Protein AF-A0A7C3H1F5-F1 (afdb_monomer_lite)

Foldseek 3Di:
DEPVVLADFDDKDKDKAAQCQVLLVLLVVLLVVLCVVDPDPQKDWDKDWYFPDDPPTDTAIWIWIAGPQSKIKTWHWHRDPRMTMTMIIIHHHWDFPVVLVVVLLVVLLVVLVVLVVVCVVVVPNNDDDVCCVVVVVVCVVLVVVVVVVVCVVVVVVVVVVVVVVVPDPPPPPPPPCVVVVVVVVVVVVVVVVVVSVVVSSSVVSSVVSSVVSLVVQQVCCCVVPVGSCCSGTPDQDPVSLVVSVVSVVSSLVSSLVSCVSSVHHSVSPDDDPDDCRPPPPPPD

Sequence (284 aa):
MRIDKLGRPYDGWDDTIEGQGNKAEAVRRAFAEEMKRRAPPNLKTYRGTLSTGGVTGKRRPYYLVRNYAGALVAIYLASFGRDLYLAWDLFVRKRVKWRNLGIMFGIAVALSLLTLWASSALGEGPSPFALGELFQESQALCTSACFVIWVIVVGAGALAAGLELHGNRYAFFVEDTGYGYQQILWRNIAIMAGLVLALTILNVYLLAWLLIIVLNALIIGKILRGAARAFFIEVMDHFAVNDTRAMVLTVDKSLRRAVDAAGLDASLLRPREMLQAGQWTRII

Secondary structure (DSSP, 8-state):
-BGGGS-EEEEEEEEEETT-GGGHHHHHHHHHHHHHHH--TTPEEEEEEEE-SSTTPPEEEEEEEE-TTSEEEEEEEEEETTEEEEEEEEEEPPEE-HHHHHHHHHHHHHHHHHHHHHHHHS-S-----TTHHHHHHHHHHHHHHHHHHHHHHHHHHHHHHHHHHHH--------SSHHHHHHHHHHHHHHHHHHHHHHHHHHHHHHHHHHHHHHHHHHHHHHHHS-GGGGTEEPPPHHHHHHHHHHHHHHHHHHHHHHHHTT--GGGSPP-S---TT------

Structure (mmCIF, N/CA/C/O backbone):
data_AF-A0A7C3H1F5-F1
#
_entry.id   AF-A0A7C3H1F5-F1
#
loop_
_atom_site.group_PDB
_atom_site.id
_atom_site.type_symbol
_atom_site.label_atom_id
_atom_site.label_alt_id
_atom_site.label_comp_id
_atom_site.label_asym_id
_atom_site.label_entity_id
_atom_site.label_seq_id
_atom_site.pdbx_PDB_ins_code
_atom_site.Cartn_x
_atom_site.Cartn_y
_atom_site.Cartn_z
_atom_site.occupancy
_atom_site.B_iso_or_equiv
_atom_site.auth_seq_id
_atom_site.auth_comp_id
_atom_site.auth_asym_id
_atom_site.auth_atom_id
_atom_site.pdbx_PDB_model_num
ATOM 1 N N . MET A 1 1 ? 3.150 8.231 12.597 1.00 90.19 1 MET A N 1
ATOM 2 C CA . MET A 1 1 ? 3.027 7.812 11.178 1.00 90.19 1 MET A CA 1
ATOM 3 C C . MET A 1 1 ? 1.905 8.623 10.532 1.00 90.19 1 MET A C 1
ATOM 5 O O . MET A 1 1 ? 0.977 8.981 11.240 1.00 90.19 1 MET A O 1
ATOM 9 N N . ARG A 1 2 ? 1.987 8.992 9.247 1.00 91.38 2 ARG A N 1
ATOM 10 C CA . ARG A 1 2 ? 0.888 9.717 8.577 1.00 91.38 2 ARG A CA 1
ATOM 11 C C . ARG A 1 2 ? -0.141 8.725 8.017 1.00 91.38 2 ARG A C 1
ATOM 13 O O . ARG A 1 2 ? 0.264 7.652 7.564 1.00 91.38 2 ARG A O 1
ATOM 20 N N . ILE A 1 3 ? -1.430 9.067 8.076 1.00 92.44 3 ILE A N 1
ATOM 21 C CA . ILE A 1 3 ? -2.532 8.191 7.635 1.00 92.44 3 ILE A CA 1
ATOM 22 C C . ILE A 1 3 ? -2.486 7.915 6.122 1.00 92.44 3 ILE A C 1
ATOM 24 O O . ILE A 1 3 ? -2.708 6.788 5.693 1.00 92.44 3 ILE A O 1
ATOM 28 N N . ASP A 1 4 ? -2.053 8.892 5.322 1.00 89.88 4 ASP A N 1
ATOM 29 C CA . ASP A 1 4 ? -1.856 8.775 3.867 1.00 89.88 4 ASP A CA 1
ATOM 30 C C . ASP A 1 4 ? -0.804 7.724 3.472 1.00 89.88 4 ASP A C 1
ATOM 32 O O . ASP A 1 4 ? -0.864 7.136 2.393 1.00 89.88 4 ASP A O 1
ATOM 36 N N . LYS A 1 5 ? 0.139 7.416 4.370 1.00 93.31 5 LYS A N 1
ATOM 37 C CA . LYS A 1 5 ? 1.124 6.348 4.167 1.00 93.31 5 LYS A CA 1
ATOM 38 C C . LYS A 1 5 ? 0.559 4.956 4.446 1.00 93.31 5 LYS A C 1
ATOM 40 O O . LYS A 1 5 ? 1.275 3.977 4.225 1.00 93.31 5 LYS A O 1
ATOM 45 N N . LEU A 1 6 ? -0.654 4.806 4.981 1.00 94.06 6 LEU A N 1
ATOM 46 C CA . LEU A 1 6 ? -1.207 3.485 5.300 1.00 94.06 6 LEU A CA 1
ATOM 47 C C . LEU A 1 6 ? -1.678 2.728 4.063 1.00 94.06 6 LEU A C 1
ATOM 49 O O . LEU A 1 6 ? -1.563 1.507 4.050 1.00 94.06 6 LEU A O 1
ATOM 53 N N . GLY A 1 7 ? -2.082 3.428 3.008 1.00 93.94 7 GLY A N 1
ATOM 54 C CA . GLY A 1 7 ? -2.610 2.842 1.781 1.00 93.94 7 GLY A CA 1
ATOM 55 C C . GLY A 1 7 ? -3.887 3.556 1.356 1.00 93.94 7 GLY A C 1
ATOM 56 O O . GLY A 1 7 ? -4.209 4.622 1.873 1.00 93.94 7 GLY A O 1
ATOM 57 N N . ARG A 1 8 ? -4.623 2.965 0.413 1.00 93.00 8 ARG A N 1
ATOM 58 C CA . ARG A 1 8 ? -5.966 3.451 0.078 1.00 93.00 8 ARG A CA 1
ATOM 59 C C . ARG A 1 8 ? -6.956 2.868 1.097 1.00 93.00 8 ARG A C 1
ATOM 61 O O . ARG A 1 8 ? -6.855 1.660 1.338 1.00 93.00 8 ARG A O 1
ATOM 68 N N . PRO A 1 9 ? -7.874 3.667 1.673 1.00 94.00 9 PRO A N 1
ATOM 69 C CA . PRO A 1 9 ? -8.973 3.117 2.457 1.00 94.00 9 PRO A CA 1
ATOM 70 C C . PRO A 1 9 ? -9.797 2.202 1.551 1.00 94.00 9 PRO A C 1
ATOM 72 O O . PRO A 1 9 ? -10.079 2.547 0.399 1.00 94.00 9 PRO A O 1
ATOM 75 N N . TYR A 1 10 ? -10.078 1.005 2.041 1.00 92.44 10 TYR A N 1
ATOM 76 C CA . TYR A 1 10 ? -10.793 -0.030 1.305 1.00 92.44 10 TYR A CA 1
ATOM 77 C C . TYR A 1 10 ? -12.123 -0.361 1.975 1.00 92.44 10 TYR A C 1
ATOM 79 O O . TYR A 1 10 ? -13.114 -0.578 1.290 1.00 92.44 10 TYR A O 1
ATOM 87 N N . ASP A 1 11 ? -12.133 -0.403 3.302 1.00 93.75 11 ASP A N 1
ATOM 88 C CA . ASP A 1 11 ? -13.303 -0.731 4.104 1.00 93.75 11 ASP A CA 1
ATOM 89 C C . ASP A 1 11 ? -13.166 -0.053 5.471 1.00 93.75 11 ASP A C 1
ATOM 91 O O . ASP A 1 11 ? -12.054 0.300 5.861 1.00 93.75 11 ASP A O 1
ATOM 95 N N . GLY A 1 12 ? -14.256 0.113 6.201 1.00 93.12 12 GLY A N 1
ATOM 96 C CA . GLY A 1 12 ? -14.236 0.658 7.546 1.00 93.12 12 GLY A CA 1
ATOM 97 C C . GLY A 1 12 ? -15.603 0.587 8.203 1.00 93.12 12 GLY A C 1
ATOM 98 O O . GLY A 1 12 ? -16.613 0.312 7.553 1.00 93.12 12 GLY A O 1
ATOM 99 N N . TRP A 1 13 ? -15.617 0.786 9.509 1.00 93.44 13 TRP A N 1
ATOM 100 C CA . TRP A 1 13 ? -16.830 0.920 10.300 1.00 93.44 13 TRP A CA 1
ATOM 101 C C . TRP A 1 13 ? -16.534 1.760 11.533 1.00 93.44 13 TRP A C 1
ATOM 103 O O . TRP A 1 13 ? -15.434 1.690 12.088 1.00 93.44 13 TRP A O 1
ATOM 113 N N . ASP A 1 14 ? -17.531 2.515 11.969 1.00 95.62 14 ASP A N 1
ATOM 114 C CA . ASP A 1 14 ? -17.495 3.280 13.197 1.00 95.62 14 ASP A CA 1
ATOM 115 C C . ASP A 1 14 ? -18.818 3.225 13.961 1.00 95.62 14 ASP A C 1
ATOM 117 O O . ASP A 1 14 ? -19.899 3.025 13.399 1.00 95.62 14 ASP A O 1
ATOM 121 N N . ASP A 1 15 ? -18.720 3.377 15.277 1.00 96.94 15 ASP A N 1
ATOM 122 C CA . ASP A 1 15 ? -19.863 3.401 16.174 1.00 96.94 15 ASP A CA 1
ATOM 123 C C . ASP A 1 15 ? -19.556 4.165 17.456 1.00 96.94 15 ASP A C 1
ATOM 125 O O . ASP A 1 15 ? -18.397 4.361 17.844 1.00 96.94 15 ASP A O 1
ATOM 129 N N . THR A 1 16 ? -20.623 4.602 18.114 1.00 97.38 16 THR A N 1
ATOM 130 C CA . THR A 1 16 ? -20.548 5.379 19.349 1.00 97.38 16 THR A CA 1
ATOM 131 C C . THR A 1 16 ? -21.453 4.755 20.397 1.00 97.38 16 THR A C 1
ATOM 133 O O . THR A 1 16 ? -22.648 4.612 20.175 1.00 97.38 16 THR A O 1
ATOM 136 N N . ILE A 1 17 ? -20.888 4.407 21.554 1.00 97.19 17 ILE A N 1
ATOM 137 C CA . ILE A 1 17 ? -21.658 3.945 22.710 1.00 97.19 17 ILE A CA 1
ATOM 138 C C . ILE A 1 17 ? -21.835 5.126 23.666 1.00 97.19 17 ILE A C 1
ATOM 140 O O . ILE A 1 17 ? -20.873 5.586 24.295 1.00 97.19 17 ILE A O 1
ATOM 144 N N . GLU A 1 18 ? -23.067 5.617 23.755 1.00 97.69 18 GLU A N 1
ATOM 145 C CA . GLU A 1 18 ? -23.425 6.800 24.537 1.00 97.69 18 GLU A CA 1
ATOM 146 C C . GLU A 1 18 ? -23.174 6.602 26.039 1.00 97.69 18 GLU A C 1
ATOM 148 O O . GLU A 1 18 ? -23.456 5.549 26.612 1.00 97.69 18 GLU A O 1
ATOM 153 N N . GLY A 1 19 ? -22.610 7.618 26.694 1.00 97.75 19 GLY A N 1
ATOM 154 C CA . GLY A 1 19 ? -22.385 7.630 28.144 1.00 97.75 19 GLY A CA 1
ATOM 155 C C . GLY A 1 19 ? -21.254 6.727 28.662 1.00 97.75 19 GLY A C 1
ATOM 156 O O . GLY A 1 19 ? -21.021 6.692 29.870 1.00 97.75 19 GLY A O 1
ATOM 157 N N . GLN A 1 20 ? -20.528 6.020 27.787 1.00 98.12 20 GLN A N 1
ATOM 158 C CA . GLN A 1 20 ? -19.500 5.036 28.170 1.00 98.12 20 GLN A CA 1
ATOM 159 C C . GLN A 1 20 ? -18.050 5.494 27.940 1.00 98.12 20 GLN A C 1
ATOM 161 O O . GLN A 1 20 ? -17.120 4.684 27.929 1.00 98.12 20 GLN A O 1
ATOM 166 N N . GLY A 1 21 ? -17.804 6.794 27.777 1.00 97.62 21 GLY A N 1
ATOM 167 C CA . GLY A 1 21 ? -16.476 7.347 27.489 1.00 97.62 21 GLY A CA 1
ATOM 168 C C . GLY A 1 21 ? -15.415 6.992 28.541 1.00 97.62 21 GLY A C 1
ATOM 169 O O . GLY A 1 21 ? -14.256 6.747 28.201 1.00 97.62 21 GLY A O 1
ATOM 170 N N . ASN A 1 22 ? -15.804 6.853 29.812 1.00 97.88 22 ASN A N 1
ATOM 171 C CA . ASN A 1 22 ? -14.916 6.424 30.902 1.00 97.88 22 ASN A CA 1
ATOM 172 C C . ASN A 1 22 ? -14.389 4.980 30.742 1.00 97.88 22 ASN A C 1
ATOM 174 O O . ASN A 1 22 ? -13.365 4.631 31.333 1.00 97.88 22 ASN A O 1
ATOM 178 N N . LYS A 1 23 ? -15.029 4.143 29.916 1.00 98.06 23 LYS A N 1
ATOM 179 C CA . LYS A 1 23 ? -14.615 2.758 29.639 1.00 98.06 23 LYS A CA 1
ATOM 180 C C . LYS A 1 23 ? -13.578 2.633 28.521 1.00 98.06 23 LYS A C 1
ATOM 182 O O . LYS A 1 23 ? -13.059 1.538 28.305 1.00 98.06 23 LYS A O 1
ATOM 187 N N . ALA A 1 24 ? -13.196 3.724 27.850 1.00 97.75 24 ALA A N 1
ATOM 188 C CA . ALA A 1 24 ? -12.289 3.679 26.699 1.00 97.75 24 ALA A CA 1
ATOM 189 C C . ALA A 1 24 ? -10.939 2.990 26.982 1.00 97.75 24 ALA A C 1
ATOM 191 O O . ALA A 1 24 ? -10.416 2.275 26.128 1.00 97.75 24 ALA A O 1
ATOM 192 N N . GLU A 1 25 ? -10.347 3.188 28.164 1.00 97.19 25 GLU A N 1
ATOM 193 C CA . GLU A 1 25 ? -9.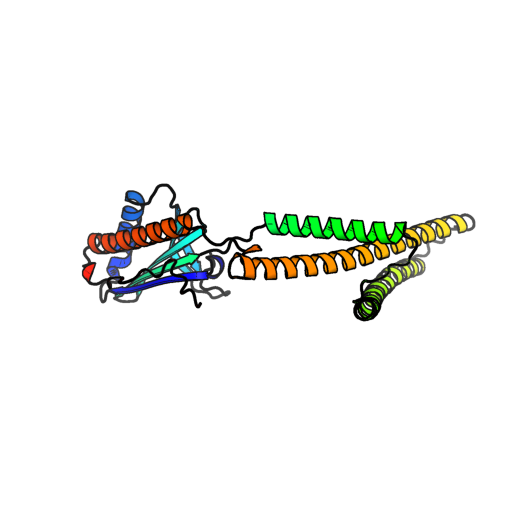093 2.510 28.541 1.00 97.19 25 GLU A CA 1
ATOM 194 C C . GLU A 1 25 ? -9.309 1.021 28.857 1.00 97.19 25 GLU A C 1
ATOM 196 O O . GLU A 1 25 ? -8.458 0.191 28.538 1.00 97.19 25 GLU A O 1
ATOM 201 N N . ALA A 1 26 ? -10.449 0.661 29.453 1.00 97.88 26 ALA A N 1
ATOM 202 C CA . ALA A 1 26 ? -10.795 -0.732 29.724 1.00 97.88 26 ALA A CA 1
ATOM 203 C C . ALA A 1 26 ? -10.961 -1.517 28.414 1.00 97.88 26 ALA A C 1
ATOM 205 O O . ALA A 1 26 ? -10.299 -2.537 28.233 1.00 97.88 26 ALA A O 1
ATOM 206 N N . VAL A 1 27 ? -11.724 -0.974 27.458 1.00 97.94 27 VAL A N 1
ATOM 207 C CA . VAL A 1 27 ? -11.907 -1.574 26.125 1.00 97.94 27 VAL A CA 1
ATOM 208 C C . VAL A 1 27 ? -10.574 -1.685 25.381 1.00 97.94 27 VAL A C 1
ATOM 210 O O . VAL A 1 27 ? -10.281 -2.718 24.785 1.00 97.94 27 VAL A O 1
ATOM 213 N N . ARG A 1 28 ? -9.705 -0.664 25.453 1.00 97.50 28 ARG A N 1
ATOM 214 C CA . ARG A 1 28 ? -8.368 -0.713 24.832 1.00 97.50 28 ARG A CA 1
ATOM 215 C C . ARG A 1 28 ? -7.485 -1.824 25.394 1.00 97.50 28 ARG A C 1
ATOM 217 O O . ARG A 1 28 ? -6.768 -2.461 24.621 1.00 97.50 28 ARG A O 1
ATOM 224 N N . ARG A 1 29 ? -7.494 -2.032 26.712 1.00 97.56 29 ARG A N 1
ATOM 225 C CA . ARG A 1 29 ? -6.727 -3.109 27.356 1.00 97.56 29 ARG A CA 1
ATOM 226 C C . ARG A 1 29 ? -7.292 -4.478 26.990 1.00 97.56 29 ARG A C 1
ATOM 228 O O . ARG A 1 29 ? -6.536 -5.303 26.483 1.00 97.56 29 ARG A O 1
ATOM 235 N N . ALA A 1 30 ? -8.606 -4.656 27.117 1.00 98.00 30 ALA A N 1
ATOM 236 C CA . ALA A 1 30 ? -9.285 -5.897 26.752 1.00 98.00 30 ALA A CA 1
ATOM 237 C C . ALA A 1 30 ? -9.059 -6.260 25.275 1.00 98.00 30 ALA A C 1
ATOM 239 O O . ALA A 1 30 ? -8.750 -7.402 24.951 1.00 98.00 30 ALA A O 1
ATOM 240 N N . PHE A 1 31 ? -9.099 -5.279 24.369 1.00 97.81 31 PHE A N 1
ATOM 241 C CA . PHE A 1 31 ? -8.824 -5.504 22.950 1.00 97.81 31 PHE A CA 1
ATOM 242 C C . PHE A 1 31 ? -7.393 -5.985 22.699 1.00 97.81 31 PHE A C 1
ATOM 244 O O . PHE A 1 31 ? -7.173 -6.904 21.910 1.00 97.81 31 PHE A O 1
ATOM 251 N N . ALA A 1 32 ? -6.408 -5.387 23.374 1.00 97.31 32 ALA A N 1
ATOM 252 C CA . ALA A 1 32 ? -5.016 -5.805 23.247 1.00 97.31 32 ALA A CA 1
ATOM 253 C C . ALA A 1 32 ? -4.807 -7.251 23.733 1.00 97.31 32 ALA A C 1
ATOM 255 O O . ALA A 1 32 ? -4.074 -8.010 23.098 1.00 97.31 32 ALA A O 1
ATOM 256 N N . GLU A 1 33 ? -5.470 -7.638 24.823 1.00 97.75 33 GLU A N 1
ATOM 257 C CA . GLU A 1 33 ? -5.432 -8.998 25.368 1.00 97.75 33 GLU A CA 1
ATOM 258 C C . GLU A 1 33 ? -6.136 -10.007 24.453 1.00 97.75 33 GLU A C 1
ATOM 260 O O . GLU A 1 33 ? -5.568 -11.059 24.151 1.00 97.75 33 GLU A O 1
ATOM 265 N N . GLU A 1 34 ? -7.317 -9.669 23.930 1.00 97.50 34 GLU A N 1
ATOM 266 C CA . GLU A 1 34 ? -8.040 -10.507 22.968 1.00 97.50 34 GLU A CA 1
ATOM 267 C C . GLU A 1 34 ? -7.228 -10.739 21.695 1.00 97.50 34 GLU A C 1
ATOM 269 O O . GLU A 1 34 ? -7.095 -11.878 21.239 1.00 97.50 34 GLU A O 1
ATOM 274 N N . MET A 1 35 ? -6.616 -9.682 21.154 1.00 97.12 35 MET A N 1
ATOM 275 C CA . MET A 1 35 ? -5.741 -9.801 19.993 1.00 97.12 35 MET A CA 1
ATOM 276 C C . MET A 1 35 ? -4.507 -10.647 20.304 1.00 97.12 35 MET A C 1
ATOM 278 O O . MET A 1 35 ? -4.150 -11.493 19.494 1.00 97.12 35 MET A O 1
ATOM 282 N N . LYS A 1 36 ? -3.888 -10.509 21.482 1.00 96.31 36 LYS A N 1
ATOM 283 C CA . LYS A 1 36 ? -2.758 -11.365 21.881 1.00 96.31 36 LYS A CA 1
ATOM 284 C C . LYS A 1 36 ? -3.158 -12.842 21.967 1.00 96.31 36 LYS A C 1
ATOM 286 O O . LYS A 1 36 ? -2.367 -13.708 21.609 1.00 96.31 36 LYS A O 1
ATOM 291 N N . ARG A 1 37 ? -4.375 -13.128 22.434 1.00 96.69 37 ARG A N 1
ATOM 292 C CA . ARG A 1 37 ? -4.889 -14.492 22.613 1.00 96.69 37 ARG A CA 1
ATOM 293 C C . ARG A 1 37 ? -5.306 -15.157 21.300 1.00 96.69 37 ARG A C 1
ATOM 295 O O . ARG A 1 37 ? -5.188 -16.371 21.179 1.00 96.69 37 ARG A O 1
ATOM 302 N N . ARG A 1 38 ? -5.858 -14.390 20.356 1.00 95.81 38 ARG A N 1
ATOM 303 C CA . ARG A 1 38 ? -6.565 -14.926 19.176 1.00 95.81 38 ARG A CA 1
ATOM 304 C C . ARG A 1 38 ? -5.922 -14.594 17.839 1.00 95.81 38 ARG A C 1
ATOM 306 O O . ARG A 1 38 ? -6.338 -15.170 16.837 1.00 95.81 38 ARG A O 1
ATOM 313 N N . ALA A 1 39 ? -4.980 -13.653 17.784 1.00 93.94 39 ALA A N 1
ATOM 314 C CA . ALA A 1 39 ? -4.366 -13.274 16.521 1.00 93.94 39 ALA A CA 1
ATOM 315 C C . ALA A 1 39 ? -3.677 -14.491 15.882 1.00 93.94 39 ALA A C 1
ATOM 317 O O . ALA A 1 39 ? -2.851 -15.135 16.531 1.00 93.94 39 ALA A O 1
ATOM 318 N N . PRO A 1 40 ? -3.969 -14.791 14.603 1.00 93.31 40 PRO A N 1
ATOM 319 C CA . PRO A 1 40 ? -3.176 -15.725 13.825 1.00 93.31 40 PRO A CA 1
ATOM 320 C C . PRO A 1 40 ? -1.684 -15.366 13.884 1.00 93.31 40 PRO A C 1
ATOM 322 O O . PRO A 1 40 ? -1.352 -14.176 13.887 1.00 93.31 40 PRO A O 1
ATOM 325 N N . PRO A 1 41 ? -0.775 -16.356 13.835 1.00 91.88 41 PRO A N 1
ATOM 326 C CA . PRO A 1 41 ? 0.669 -16.130 13.975 1.00 91.88 41 PRO A CA 1
ATOM 327 C C . PRO A 1 41 ? 1.248 -15.175 12.917 1.00 91.88 41 PRO A C 1
ATOM 329 O O . PRO A 1 41 ? 2.276 -14.539 13.137 1.00 91.88 41 PRO A O 1
ATOM 332 N N . ASN A 1 42 ? 0.565 -15.021 11.780 1.00 93.81 42 ASN A N 1
ATOM 333 C CA . ASN A 1 42 ? 0.985 -14.159 10.675 1.00 93.81 42 ASN A CA 1
ATOM 334 C C . ASN A 1 42 ? 0.507 -12.699 10.802 1.00 93.81 42 ASN A C 1
ATOM 336 O O . ASN A 1 42 ? 0.816 -11.880 9.929 1.00 93.81 42 ASN A O 1
ATOM 340 N N . LEU A 1 43 ? -0.253 -12.353 11.849 1.00 95.75 43 LEU A N 1
ATOM 341 C CA . LEU A 1 43 ? -0.676 -10.978 12.107 1.00 95.75 43 LEU A CA 1
ATOM 342 C C . LEU A 1 43 ? 0.314 -10.265 13.020 1.00 95.75 43 LEU A C 1
ATOM 344 O O . LEU A 1 43 ? 0.631 -10.715 14.117 1.00 95.75 43 LEU A O 1
ATOM 348 N N . LYS A 1 44 ? 0.756 -9.084 12.590 1.00 96.56 44 LYS A N 1
ATOM 349 C CA . LYS A 1 44 ? 1.575 -8.193 13.412 1.00 96.56 44 LYS A CA 1
ATOM 350 C C . LYS A 1 44 ? 0.688 -7.122 14.021 1.00 96.56 44 LYS A C 1
ATOM 352 O O . LYS A 1 44 ? 0.119 -6.307 13.294 1.00 96.56 44 LYS A O 1
ATOM 357 N N . THR A 1 45 ? 0.603 -7.111 15.345 1.00 96.69 45 THR A N 1
ATOM 358 C CA . THR A 1 45 ? -0.124 -6.099 16.117 1.00 96.69 45 THR A CA 1
ATOM 359 C C . THR A 1 45 ? 0.854 -5.107 16.727 1.00 96.69 45 THR A C 1
ATOM 361 O O . THR A 1 45 ? 1.828 -5.512 17.359 1.00 96.69 45 THR A O 1
ATOM 364 N N . TYR A 1 46 ? 0.605 -3.813 16.573 1.00 96.56 46 TYR A N 1
ATOM 365 C CA . TYR A 1 46 ? 1.426 -2.776 17.193 1.00 96.56 46 TYR A CA 1
ATOM 366 C C . TYR A 1 46 ? 0.602 -1.523 17.488 1.00 96.56 46 TYR A C 1
ATOM 368 O O . TYR A 1 46 ? -0.374 -1.222 16.804 1.00 96.56 46 TYR A O 1
ATOM 376 N N . ARG A 1 47 ? 0.993 -0.774 18.521 1.00 96.75 47 ARG A N 1
ATOM 377 C CA . ARG A 1 47 ? 0.416 0.544 18.810 1.00 96.75 47 ARG A CA 1
ATOM 378 C C . ARG A 1 47 ? 1.163 1.598 18.003 1.00 96.75 47 ARG A C 1
ATOM 380 O O . ARG A 1 47 ? 2.385 1.544 17.883 1.00 96.75 47 ARG A O 1
ATOM 387 N N . GLY A 1 48 ? 0.440 2.561 17.448 1.00 95.88 48 GLY A N 1
ATOM 388 C CA . GLY A 1 48 ? 1.048 3.642 16.687 1.00 95.88 48 GLY A CA 1
ATOM 389 C C . GLY A 1 48 ? 0.209 4.903 16.717 1.00 95.88 48 GLY A C 1
ATOM 390 O O . GLY A 1 48 ? -1.015 4.856 16.680 1.00 95.88 48 GLY A O 1
ATOM 391 N N . THR A 1 49 ? 0.873 6.051 16.750 1.00 96.50 49 THR A N 1
ATOM 392 C CA . THR A 1 49 ? 0.194 7.342 16.647 1.00 96.50 49 THR A CA 1
ATOM 393 C C . THR A 1 49 ? 0.069 7.729 15.178 1.00 96.50 49 THR A C 1
ATOM 395 O O . THR A 1 49 ? 1.083 7.868 14.474 1.00 96.50 49 THR A O 1
ATOM 398 N N . LEU A 1 50 ? -1.165 7.898 14.709 1.00 95.75 50 LEU A N 1
ATOM 399 C CA . LEU A 1 50 ? -1.463 8.391 13.369 1.00 95.75 50 LEU A CA 1
ATOM 400 C C . LEU A 1 50 ? -1.734 9.896 13.400 1.00 95.75 50 LEU A C 1
ATOM 402 O O . LEU A 1 50 ? -2.245 10.430 14.382 1.00 95.75 50 LEU A O 1
ATOM 406 N N . SER A 1 51 ? -1.369 10.579 12.320 1.00 95.19 51 SER A N 1
ATOM 407 C CA . SER A 1 51 ? -1.714 11.979 12.067 1.00 95.19 51 SER A CA 1
ATOM 408 C C . SER A 1 51 ? -2.456 12.071 10.738 1.00 95.19 51 SER A C 1
ATOM 410 O O . SER A 1 51 ? -2.096 11.369 9.786 1.00 95.19 51 SER A O 1
ATOM 412 N N . THR A 1 52 ? -3.457 12.949 10.676 1.00 87.88 52 THR A N 1
ATOM 413 C CA . THR A 1 52 ? -4.270 13.238 9.481 1.00 87.88 52 THR A CA 1
ATOM 414 C C . THR A 1 52 ? -3.476 13.885 8.339 1.00 87.88 52 THR A C 1
ATOM 416 O O . THR A 1 52 ? -4.008 14.060 7.251 1.00 87.88 52 THR A O 1
ATOM 419 N N . GLY A 1 53 ? -2.195 14.202 8.554 1.00 88.19 53 GLY A N 1
ATOM 420 C CA . GLY A 1 53 ? -1.370 14.955 7.613 1.00 88.19 53 GLY A CA 1
ATOM 421 C C . GLY A 1 53 ? -1.353 16.448 7.945 1.00 88.19 53 GLY A C 1
ATOM 422 O O . GLY A 1 53 ? -2.104 16.914 8.800 1.00 88.19 53 GLY A O 1
ATOM 423 N N . GLY A 1 54 ? -0.452 17.185 7.295 1.00 86.31 54 GLY A N 1
ATOM 424 C CA . GLY A 1 54 ? -0.191 18.598 7.594 1.00 86.31 54 GLY A CA 1
ATOM 425 C C . GLY A 1 54 ? 0.686 18.820 8.835 1.00 86.31 54 GLY A C 1
ATOM 426 O O . GLY A 1 54 ? 0.887 17.918 9.649 1.00 86.31 54 GLY A O 1
ATOM 427 N N . VAL A 1 55 ? 1.230 20.035 8.967 1.00 84.75 55 VAL A N 1
ATOM 428 C CA . VAL A 1 55 ? 2.088 20.442 10.101 1.00 84.75 55 VAL A CA 1
ATOM 429 C C . VAL A 1 55 ? 1.292 20.479 11.413 1.00 84.75 55 VAL A C 1
ATOM 431 O O . VAL A 1 55 ? 1.810 20.125 12.467 1.00 84.75 55 VAL A O 1
ATOM 434 N N . THR A 1 56 ? 0.003 20.815 11.336 1.00 89.12 56 THR A N 1
ATOM 435 C CA . THR A 1 56 ? -0.926 20.941 12.473 1.00 89.12 56 THR A CA 1
ATOM 436 C C . THR A 1 56 ? -1.804 19.703 12.692 1.00 89.12 56 THR A C 1
ATOM 438 O O . THR A 1 56 ? -2.718 19.720 13.518 1.00 89.12 56 THR A O 1
ATOM 441 N N . GLY A 1 57 ? -1.557 18.609 11.962 1.00 88.88 57 GLY A N 1
ATOM 442 C CA . GLY A 1 57 ? -2.415 17.426 11.989 1.00 88.88 57 GLY A CA 1
ATOM 443 C C . GLY A 1 57 ? -2.477 16.777 13.371 1.00 88.88 57 GLY A C 1
ATOM 444 O O . GLY A 1 57 ? -1.470 16.241 13.851 1.00 88.88 57 GLY A O 1
ATOM 445 N N . LYS A 1 58 ? -3.671 16.760 13.984 1.00 93.56 58 LYS A N 1
ATOM 446 C CA . LYS A 1 58 ? -3.916 16.135 15.294 1.00 93.56 58 LYS A CA 1
ATOM 447 C C . LYS A 1 58 ? -3.406 14.692 15.297 1.00 93.56 58 LYS A C 1
ATOM 449 O O . LYS A 1 58 ? -3.691 13.903 14.395 1.00 93.56 58 LYS A O 1
ATOM 454 N N . ARG A 1 59 ? -2.637 14.357 16.331 1.00 95.50 59 ARG A N 1
ATOM 455 C CA . ARG A 1 59 ? -2.064 13.028 16.548 1.00 95.50 59 ARG A CA 1
ATOM 456 C C . ARG A 1 59 ? -3.004 12.211 17.425 1.00 95.50 59 ARG A C 1
ATOM 458 O O . ARG A 1 59 ? -3.379 12.665 18.499 1.00 95.50 59 ARG A O 1
ATOM 465 N N . ARG A 1 60 ? -3.378 11.017 16.973 1.00 96.00 60 ARG A N 1
ATOM 466 C CA . ARG A 1 60 ? -4.298 10.122 17.687 1.00 96.00 60 ARG A CA 1
ATOM 467 C C . ARG A 1 60 ? -3.673 8.729 17.828 1.00 96.00 60 ARG A C 1
ATOM 469 O O . ARG A 1 60 ? -3.017 8.280 16.884 1.00 96.00 60 ARG A O 1
ATOM 476 N N . PRO A 1 61 ? -3.809 8.061 18.985 1.00 96.62 61 PRO A N 1
ATOM 477 C CA . PRO A 1 61 ? -3.315 6.702 19.166 1.00 96.62 61 PRO A CA 1
ATOM 478 C C . PRO A 1 61 ? -4.237 5.700 18.460 1.00 96.62 61 PRO A C 1
ATOM 480 O O . PRO A 1 61 ? -5.453 5.757 18.618 1.00 96.62 61 PRO A O 1
ATOM 483 N N . TYR A 1 62 ? -3.650 4.775 17.706 1.00 97.50 62 TYR A N 1
ATOM 484 C CA . TYR A 1 62 ? -4.338 3.670 17.040 1.00 97.50 62 TYR A CA 1
ATOM 485 C C . TYR A 1 62 ? -3.690 2.336 17.410 1.00 97.50 62 TYR A C 1
ATOM 487 O O . TYR A 1 62 ? -2.480 2.249 17.658 1.00 97.50 62 TYR A O 1
ATOM 495 N N . TYR A 1 63 ? -4.495 1.281 17.370 1.00 97.50 63 TYR A N 1
ATOM 496 C CA . TYR A 1 63 ? -4.010 -0.088 17.270 1.00 97.50 63 TYR A CA 1
ATOM 497 C C . TYR A 1 63 ? -3.935 -0.468 15.801 1.00 97.50 63 TYR A C 1
ATOM 499 O O . TYR A 1 63 ? -4.894 -0.299 15.057 1.00 97.50 63 TYR A O 1
ATOM 507 N N . LEU A 1 64 ? -2.782 -0.955 15.369 1.00 97.62 64 LEU A N 1
ATOM 508 C CA . LEU A 1 64 ? -2.522 -1.295 13.981 1.00 97.62 64 LEU A CA 1
ATOM 509 C C . LEU A 1 64 ? -2.319 -2.804 13.893 1.00 97.62 64 LEU A C 1
ATOM 511 O O . LEU A 1 64 ? -1.473 -3.368 14.589 1.00 97.62 64 LEU A O 1
ATOM 515 N N . VAL A 1 65 ? -3.101 -3.448 13.034 1.00 97.50 65 VAL A N 1
ATOM 516 C CA . VAL A 1 65 ? -3.022 -4.884 12.760 1.00 97.50 65 VAL A CA 1
ATOM 517 C C . VAL A 1 65 ? -2.674 -5.050 11.293 1.00 97.50 65 VAL A C 1
ATOM 519 O O . VAL A 1 65 ? -3.378 -4.537 10.430 1.00 97.50 65 VAL A O 1
ATOM 522 N N . ARG A 1 66 ? -1.563 -5.719 10.991 1.00 97.25 66 ARG A N 1
ATOM 523 C CA . ARG A 1 66 ? -1.072 -5.894 9.620 1.00 97.25 66 ARG A CA 1
ATOM 524 C C . ARG A 1 66 ? -0.927 -7.372 9.282 1.00 97.25 66 ARG A C 1
ATOM 526 O O . ARG A 1 66 ? -0.345 -8.115 10.070 1.00 97.25 66 ARG A O 1
ATOM 533 N N . ASN A 1 67 ? -1.359 -7.760 8.082 1.00 95.56 67 ASN A N 1
ATOM 534 C CA . ASN A 1 67 ? -1.080 -9.081 7.513 1.00 95.56 67 ASN A CA 1
ATOM 535 C C . ASN A 1 67 ? 0.134 -9.063 6.560 1.00 95.56 67 ASN A C 1
ATOM 537 O O . ASN A 1 67 ? 0.658 -8.008 6.183 1.00 95.56 67 ASN A O 1
ATOM 541 N N . TYR A 1 68 ? 0.583 -10.246 6.137 1.00 92.19 68 TYR A N 1
ATOM 542 C CA . TYR A 1 68 ? 1.717 -10.393 5.217 1.00 92.19 68 TYR A CA 1
ATOM 543 C C . TYR A 1 68 ? 1.429 -9.849 3.806 1.00 92.19 68 TYR A C 1
ATOM 545 O O . TYR A 1 68 ? 2.352 -9.380 3.134 1.00 92.19 68 TYR A O 1
ATOM 553 N N . ALA A 1 69 ? 0.160 -9.835 3.378 1.00 91.56 69 ALA A N 1
ATOM 554 C CA . ALA A 1 69 ? -0.273 -9.290 2.090 1.00 91.56 69 ALA A CA 1
ATOM 555 C C . ALA A 1 69 ? -0.139 -7.756 2.011 1.00 91.56 69 ALA A C 1
ATOM 557 O O . ALA A 1 69 ? -0.144 -7.168 0.933 1.00 91.56 69 ALA A O 1
ATOM 558 N N . GLY A 1 70 ? 0.092 -7.080 3.142 1.00 92.62 70 GLY A N 1
ATOM 559 C CA . GLY A 1 70 ? 0.224 -5.624 3.199 1.00 92.62 70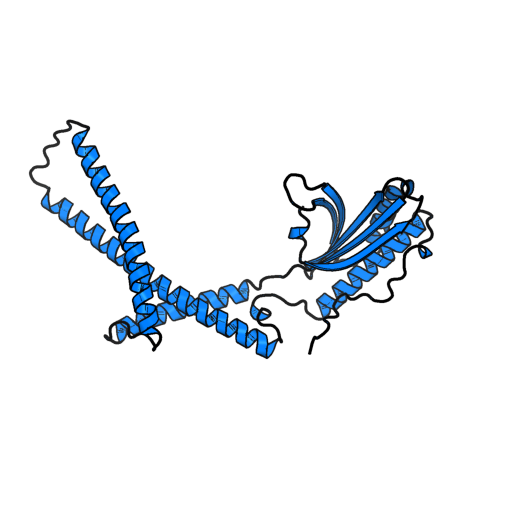 GLY A CA 1
ATOM 560 C C . GLY A 1 70 ? -1.104 -4.889 3.363 1.00 92.62 70 GLY A C 1
ATOM 561 O O . GLY A 1 70 ? -1.137 -3.671 3.169 1.00 92.62 70 GLY A O 1
ATOM 562 N N . ALA A 1 71 ? -2.161 -5.605 3.744 1.00 96.12 71 ALA A N 1
ATOM 563 C CA . ALA A 1 71 ? -3.357 -5.012 4.309 1.00 96.12 71 ALA A CA 1
ATOM 564 C C . ALA A 1 71 ? -3.104 -4.639 5.777 1.00 96.12 71 ALA A C 1
ATOM 566 O O . ALA A 1 71 ? -2.363 -5.314 6.503 1.00 96.12 71 ALA A O 1
ATOM 567 N N . LEU A 1 72 ? -3.695 -3.531 6.201 1.00 97.38 72 LEU A N 1
ATOM 568 C CA . LEU A 1 72 ? -3.538 -2.971 7.532 1.00 97.38 72 LEU A CA 1
ATOM 569 C C . LEU A 1 72 ? -4.894 -2.490 8.031 1.00 97.38 72 LEU A C 1
ATOM 571 O O . LEU A 1 72 ? -5.523 -1.675 7.373 1.00 97.38 72 LEU A O 1
ATOM 575 N N . VAL A 1 73 ? -5.315 -2.959 9.199 1.00 97.56 73 VAL A N 1
ATOM 576 C CA . VAL A 1 73 ? -6.491 -2.451 9.906 1.00 97.56 73 VAL A CA 1
ATOM 577 C C . VAL A 1 73 ? -6.017 -1.486 10.983 1.00 97.56 73 VAL A C 1
ATOM 579 O O . VAL A 1 73 ? -5.186 -1.847 11.821 1.00 97.56 73 VAL A O 1
ATOM 582 N N . ALA A 1 74 ? -6.508 -0.253 10.940 1.00 97.94 74 ALA A N 1
ATOM 583 C CA . ALA A 1 74 ? -6.274 0.749 11.963 1.00 97.94 74 ALA A CA 1
ATOM 584 C C . ALA A 1 74 ? -7.513 0.853 12.848 1.00 97.94 74 ALA A C 1
ATOM 586 O O . ALA A 1 74 ? -8.542 1.327 12.390 1.00 97.94 74 ALA A O 1
ATOM 587 N N . ILE A 1 75 ? -7.408 0.417 14.101 1.00 97.88 75 ILE A N 1
ATOM 588 C CA . ILE A 1 75 ? -8.475 0.504 15.096 1.00 97.88 75 ILE A CA 1
ATOM 589 C C . ILE A 1 75 ? -8.260 1.747 15.959 1.00 97.88 75 ILE A C 1
ATOM 591 O O . ILE A 1 75 ? -7.182 1.951 16.534 1.00 97.88 75 ILE A O 1
ATOM 595 N N . TYR A 1 76 ? -9.299 2.560 16.068 1.00 97.69 76 TYR A N 1
ATOM 596 C CA . TYR A 1 76 ? -9.382 3.735 16.911 1.00 97.69 76 TYR A CA 1
ATOM 597 C C . TYR A 1 76 ? -10.374 3.498 18.046 1.00 97.69 76 TYR A C 1
ATOM 599 O O . TYR A 1 76 ? -11.516 3.119 17.817 1.00 97.69 76 TYR A O 1
ATOM 607 N N . LEU A 1 77 ? -9.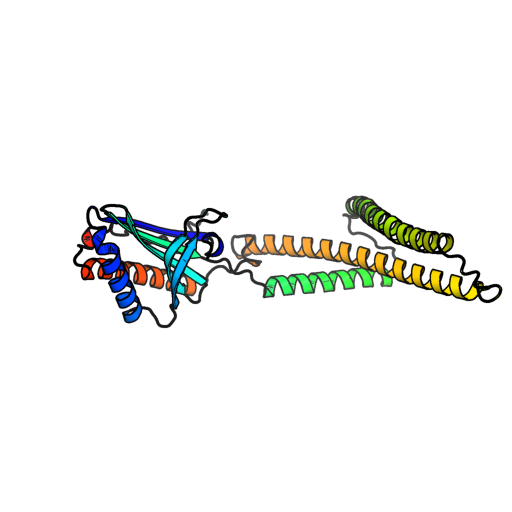915 3.715 19.275 1.00 97.81 77 LEU A N 1
ATOM 608 C CA . LEU A 1 77 ? -10.695 3.527 20.496 1.00 97.81 77 LEU A CA 1
ATOM 609 C C . LEU A 1 77 ? -10.444 4.739 21.381 1.00 97.81 77 LEU A C 1
ATOM 611 O O . LEU A 1 77 ? -9.334 4.902 21.899 1.00 97.81 77 LEU A O 1
ATOM 615 N N . ALA A 1 78 ? -11.435 5.611 21.521 1.00 97.75 78 ALA A N 1
ATOM 616 C CA . ALA A 1 78 ? -11.273 6.856 22.257 1.00 97.75 78 ALA A CA 1
ATOM 617 C C . ALA A 1 78 ? -12.568 7.298 22.933 1.00 97.75 78 ALA A C 1
ATOM 619 O O . ALA A 1 78 ? -13.664 7.010 22.470 1.00 97.75 78 ALA A O 1
ATOM 620 N N . SER A 1 79 ? -12.423 8.047 24.020 1.00 97.69 79 SER A N 1
ATOM 621 C CA . SER A 1 79 ? -13.525 8.781 24.630 1.00 97.69 79 SER A CA 1
ATOM 622 C C . SER A 1 79 ? -13.766 10.084 23.865 1.00 97.69 79 SER A C 1
ATOM 624 O O . SER A 1 79 ? -12.832 10.873 23.689 1.00 97.69 79 SER A O 1
ATOM 626 N N . PHE A 1 80 ? -15.006 10.335 23.462 1.00 96.38 80 PHE A N 1
ATOM 627 C CA . PHE A 1 80 ? -15.471 11.613 22.931 1.00 96.38 80 PHE A CA 1
ATOM 628 C C . PHE A 1 80 ? -16.443 12.236 23.933 1.00 96.38 80 PHE A C 1
ATOM 630 O O . PHE A 1 80 ? -17.641 11.984 23.917 1.00 96.38 80 PHE A O 1
ATOM 637 N N . GLY A 1 81 ? -15.905 13.026 24.865 1.00 96.88 81 GLY A N 1
ATOM 638 C CA . GLY A 1 81 ? -16.698 13.564 25.969 1.00 96.88 81 GLY A CA 1
ATOM 639 C C . GLY A 1 81 ? -17.219 12.442 26.867 1.00 96.88 81 GLY A C 1
ATOM 640 O O . GLY A 1 81 ? -16.427 11.758 27.517 1.00 96.88 81 GLY A O 1
ATOM 641 N N . ARG A 1 82 ? -18.543 12.267 26.903 1.00 97.69 82 ARG A N 1
ATOM 642 C CA . ARG A 1 82 ? -19.200 11.205 27.677 1.00 97.69 82 ARG A CA 1
ATOM 643 C C . ARG A 1 82 ? -19.314 9.894 26.916 1.00 97.69 82 ARG A C 1
ATOM 645 O O . ARG A 1 82 ? -19.602 8.890 27.551 1.00 97.69 82 ARG A O 1
ATOM 652 N N . ASP A 1 83 ? -19.029 9.880 25.622 1.00 98.31 83 ASP A N 1
ATOM 653 C CA . ASP A 1 83 ? -19.315 8.735 24.767 1.00 98.31 83 ASP A CA 1
ATOM 654 C C . ASP A 1 83 ? -18.042 7.967 24.419 1.00 98.31 83 ASP A C 1
ATOM 656 O O . ASP A 1 83 ? -16.929 8.510 24.412 1.00 98.31 83 ASP A O 1
ATOM 660 N N . LEU A 1 84 ? -18.191 6.674 24.149 1.00 97.88 84 LEU A N 1
ATOM 661 C CA . LEU A 1 84 ? -17.112 5.819 23.679 1.00 97.88 84 LEU A CA 1
ATOM 662 C C . LEU A 1 84 ? -17.200 5.692 22.162 1.00 97.88 84 LEU A C 1
ATOM 664 O O . LEU A 1 84 ? -18.123 5.069 21.650 1.00 97.88 84 LEU A O 1
ATOM 668 N N . TYR A 1 85 ? -16.212 6.230 21.456 1.00 97.75 85 TYR A N 1
ATOM 669 C CA . TYR A 1 85 ? -16.094 6.095 20.010 1.00 97.75 85 TYR A CA 1
ATOM 670 C C . TYR A 1 85 ? -15.176 4.924 19.658 1.00 97.75 85 TYR A C 1
ATOM 672 O O . TYR A 1 85 ? -14.023 4.859 20.114 1.00 97.75 85 TYR A O 1
ATOM 680 N N . LEU A 1 86 ? -15.679 4.017 18.825 1.00 97.25 86 LEU A N 1
ATOM 681 C CA . LEU A 1 86 ? -14.932 2.892 18.284 1.00 97.25 86 LEU A CA 1
ATOM 682 C C . LEU A 1 86 ? -14.996 2.963 16.767 1.00 97.25 86 LEU A C 1
ATOM 684 O O . LEU A 1 86 ? -16.069 3.067 16.190 1.00 97.25 86 LEU A O 1
ATOM 688 N N . ALA A 1 87 ? -13.850 2.877 16.114 1.00 96.56 87 ALA A N 1
ATOM 689 C CA . ALA A 1 87 ? -13.797 2.789 14.667 1.00 96.56 87 ALA A CA 1
ATOM 690 C C . ALA A 1 87 ? -12.670 1.866 14.243 1.00 96.56 87 ALA A C 1
ATOM 692 O O . ALA A 1 87 ? -11.665 1.720 14.945 1.00 96.56 87 ALA A O 1
ATOM 693 N N . TRP A 1 88 ? -12.800 1.263 13.074 1.00 96.94 88 TRP A N 1
ATOM 694 C CA . TRP A 1 88 ? -11.675 0.642 12.408 1.00 96.94 88 TRP A CA 1
ATOM 695 C C . TRP A 1 88 ? -11.736 0.879 10.908 1.00 96.94 88 TRP A C 1
ATOM 697 O O . TRP A 1 88 ? -12.800 0.834 10.304 1.00 96.94 88 TRP A O 1
ATOM 707 N N . ASP A 1 89 ? -10.565 1.074 10.311 1.00 96.56 89 ASP A N 1
ATOM 708 C CA . ASP A 1 89 ? -10.405 1.301 8.878 1.00 96.56 89 ASP A CA 1
ATOM 709 C C . ASP A 1 89 ? -9.407 0.296 8.300 1.00 96.56 89 ASP A C 1
ATOM 711 O O . ASP A 1 89 ? -8.281 0.151 8.788 1.00 96.56 89 ASP A O 1
ATOM 715 N N . LEU A 1 90 ? -9.801 -0.397 7.237 1.00 96.69 90 LEU A N 1
ATOM 716 C CA . LEU A 1 90 ? -8.944 -1.253 6.431 1.00 96.69 90 LEU A CA 1
ATOM 717 C C . LEU A 1 90 ? -8.265 -0.429 5.336 1.00 96.69 90 LEU A C 1
ATOM 719 O O . LEU A 1 90 ? -8.899 0.095 4.421 1.00 96.69 90 LEU A O 1
ATOM 723 N N . PHE A 1 91 ? -6.940 -0.421 5.369 1.00 96.50 91 PHE A N 1
ATOM 724 C CA . PHE A 1 91 ? -6.082 0.142 4.342 1.00 96.50 91 PHE A CA 1
ATOM 725 C C . PHE A 1 91 ? -5.373 -0.967 3.576 1.00 96.50 91 PHE A C 1
ATOM 727 O O . PHE A 1 91 ? -4.790 -1.882 4.161 1.00 96.50 91 PHE A O 1
ATOM 734 N N . VAL A 1 92 ? -5.347 -0.845 2.250 1.00 95.06 92 VAL A N 1
ATOM 735 C CA . VAL A 1 92 ? -4.577 -1.745 1.385 1.00 95.06 92 VAL A CA 1
ATOM 736 C C . VAL A 1 92 ? -3.493 -0.949 0.671 1.00 95.06 92 VAL A C 1
ATOM 738 O O . VAL A 1 92 ? -3.759 0.049 -0.013 1.00 95.06 92 VAL A O 1
ATOM 741 N N . ARG A 1 93 ? -2.238 -1.384 0.825 1.00 93.50 93 ARG A N 1
ATOM 742 C CA . ARG A 1 93 ? -1.108 -0.802 0.095 1.00 93.50 93 ARG A CA 1
ATOM 743 C C . ARG A 1 93 ? -0.982 -1.437 -1.278 1.00 93.50 93 ARG A C 1
ATOM 745 O O . ARG A 1 93 ? -0.836 -2.647 -1.405 1.00 93.50 93 ARG A O 1
ATOM 752 N N . LYS A 1 94 ? -0.940 -0.592 -2.305 1.00 91.81 94 LYS A N 1
ATOM 753 C CA . LYS A 1 94 ? -0.546 -1.006 -3.652 1.00 91.81 94 LYS A CA 1
ATOM 754 C C . LYS A 1 94 ? 0.950 -1.304 -3.645 1.00 91.81 94 LYS A C 1
ATOM 756 O O . LYS A 1 94 ? 1.747 -0.404 -3.379 1.00 91.81 94 LYS A O 1
ATOM 761 N N . ARG A 1 95 ? 1.331 -2.550 -3.922 1.00 91.44 95 ARG A N 1
ATOM 762 C CA . ARG A 1 95 ? 2.736 -2.915 -4.123 1.00 91.44 95 ARG A CA 1
ATOM 763 C C . ARG A 1 95 ? 3.083 -2.723 -5.591 1.00 91.44 95 ARG A C 1
ATOM 765 O O . ARG A 1 95 ? 2.420 -3.264 -6.474 1.00 91.44 95 ARG A O 1
ATOM 772 N N . VAL A 1 96 ? 4.091 -1.900 -5.844 1.00 93.44 96 VAL A N 1
ATOM 773 C CA . VAL A 1 96 ? 4.649 -1.733 -7.185 1.00 93.44 96 VAL A CA 1
ATOM 774 C C . VAL A 1 96 ? 5.516 -2.951 -7.481 1.00 93.44 96 VAL A C 1
ATOM 776 O O . VAL A 1 96 ? 6.364 -3.324 -6.667 1.00 93.44 96 VAL A O 1
ATOM 779 N N . LYS A 1 97 ? 5.314 -3.577 -8.642 1.00 92.56 97 LYS A N 1
ATOM 780 C CA . LYS A 1 97 ? 6.128 -4.711 -9.092 1.00 92.56 97 LYS A CA 1
ATOM 781 C C . LYS A 1 97 ? 7.468 -4.210 -9.620 1.00 92.56 97 LYS A C 1
ATOM 783 O O . LYS A 1 97 ? 7.678 -4.145 -10.829 1.00 92.56 97 LYS A O 1
ATOM 788 N N . TRP A 1 98 ? 8.382 -3.877 -8.713 1.00 93.44 98 TRP A N 1
ATOM 789 C CA . TRP A 1 98 ? 9.719 -3.375 -9.055 1.00 93.44 98 TRP A CA 1
ATOM 790 C C . TRP A 1 98 ? 10.471 -4.287 -10.025 1.00 93.44 98 TRP A C 1
ATOM 792 O O . TRP A 1 98 ? 11.122 -3.791 -10.936 1.00 93.44 98 TRP A O 1
ATOM 802 N N . ARG A 1 99 ? 10.300 -5.610 -9.907 1.00 94.06 99 ARG A N 1
ATOM 803 C CA . ARG A 1 99 ? 10.858 -6.575 -10.865 1.00 94.06 99 ARG A CA 1
ATOM 804 C C . ARG A 1 99 ? 10.362 -6.334 -12.295 1.00 94.06 99 ARG A C 1
ATOM 806 O O . ARG A 1 99 ? 11.166 -6.331 -13.216 1.00 94.06 99 ARG A O 1
ATOM 813 N N . ASN A 1 100 ? 9.062 -6.102 -12.484 1.00 90.56 100 ASN A N 1
ATOM 814 C CA . ASN A 1 100 ? 8.495 -5.848 -13.812 1.00 90.56 100 ASN A CA 1
ATOM 815 C C . ASN A 1 100 ? 8.998 -4.518 -14.384 1.00 90.56 100 ASN A C 1
ATOM 817 O O . ASN A 1 100 ? 9.341 -4.460 -15.559 1.00 90.56 100 ASN A O 1
ATOM 821 N N . LEU A 1 101 ? 9.086 -3.475 -13.549 1.00 92.00 101 LEU A N 1
ATOM 822 C CA . LEU A 1 101 ? 9.663 -2.188 -13.952 1.00 92.00 101 LEU A CA 1
ATOM 823 C C . LEU A 1 101 ? 11.136 -2.325 -14.357 1.00 92.00 101 LEU A C 1
ATOM 825 O O . LEU A 1 101 ? 11.531 -1.782 -15.381 1.00 92.00 101 LEU A O 1
ATOM 829 N N . GLY A 1 102 ? 11.925 -3.088 -13.596 1.00 93.75 102 GLY A N 1
ATOM 830 C CA . GLY A 1 102 ? 13.325 -3.361 -13.916 1.00 93.75 102 GLY A CA 1
ATOM 831 C C . GLY A 1 102 ? 13.493 -4.103 -15.243 1.00 93.75 102 GLY A C 1
ATOM 832 O O . GLY A 1 102 ? 14.333 -3.717 -16.047 1.00 93.75 102 GLY A O 1
ATOM 833 N N . ILE A 1 103 ? 12.651 -5.108 -15.515 1.00 93.31 103 ILE A N 1
ATOM 834 C CA . ILE A 1 103 ? 12.657 -5.831 -16.799 1.00 93.31 103 ILE A CA 1
ATOM 835 C C . ILE A 1 103 ? 12.308 -4.888 -17.956 1.00 93.31 103 ILE A C 1
ATOM 837 O O . ILE A 1 103 ? 13.014 -4.873 -18.958 1.00 93.31 103 ILE A O 1
ATOM 841 N N . MET A 1 104 ? 11.259 -4.070 -17.819 1.00 91.38 104 MET A N 1
ATOM 842 C CA . MET A 1 104 ? 10.882 -3.096 -18.852 1.00 91.38 104 MET A CA 1
ATOM 843 C C . MET A 1 104 ? 12.003 -2.092 -19.129 1.00 91.38 104 MET A C 1
ATOM 845 O O . MET A 1 104 ? 12.286 -1.800 -20.286 1.00 91.38 104 MET A O 1
ATOM 849 N N . PHE A 1 105 ? 12.657 -1.597 -18.076 1.00 92.50 105 PHE A N 1
ATOM 850 C CA . PHE A 1 105 ? 13.797 -0.696 -18.208 1.00 92.50 105 PHE A CA 1
ATOM 851 C C . PHE A 1 105 ? 14.980 -1.377 -18.907 1.00 92.50 105 PHE A C 1
ATOM 853 O O . PHE A 1 105 ? 15.550 -0.806 -19.830 1.00 92.50 105 PHE A O 1
ATOM 860 N N . GLY A 1 106 ? 15.303 -2.619 -18.534 1.00 93.00 106 GLY A N 1
ATOM 861 C CA . GLY A 1 106 ? 16.357 -3.398 -19.186 1.00 93.00 106 GLY A CA 1
ATOM 862 C C . GLY A 1 106 ? 16.089 -3.637 -20.674 1.00 93.00 106 GLY A C 1
ATOM 863 O O . GLY A 1 106 ? 16.985 -3.445 -21.491 1.00 93.00 106 GLY A O 1
ATOM 864 N N . ILE A 1 107 ? 14.847 -3.979 -21.040 1.00 92.75 107 ILE A N 1
ATOM 865 C CA . ILE A 1 107 ? 14.433 -4.126 -22.446 1.00 92.75 107 ILE A CA 1
ATOM 866 C C . ILE A 1 107 ? 14.568 -2.793 -23.187 1.00 92.75 107 ILE A C 1
ATOM 868 O O . ILE A 1 107 ? 15.098 -2.774 -24.293 1.00 92.75 107 ILE A O 1
ATOM 872 N N . ALA A 1 108 ? 14.140 -1.681 -22.582 1.00 87.81 108 ALA A N 1
ATOM 873 C CA . ALA A 1 108 ? 14.261 -0.364 -23.200 1.00 87.81 108 ALA A CA 1
ATOM 874 C C . ALA A 1 108 ? 15.724 -0.011 -23.497 1.00 87.81 108 ALA A C 1
ATOM 876 O O . ALA A 1 108 ? 16.037 0.351 -24.624 1.00 87.81 108 ALA A O 1
ATOM 877 N N . VAL A 1 109 ? 16.627 -0.201 -22.527 1.00 88.50 109 VAL A N 1
ATOM 878 C CA . VAL A 1 109 ? 18.071 0.026 -22.709 1.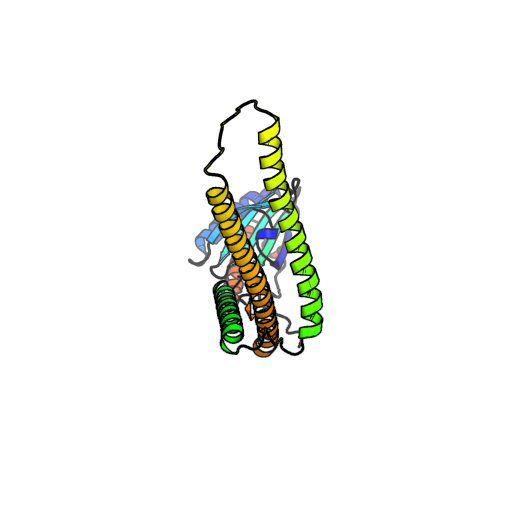00 88.50 109 VAL A CA 1
ATOM 879 C C . VAL A 1 109 ? 18.638 -0.859 -23.820 1.00 88.50 109 VAL A C 1
ATOM 881 O O . VAL A 1 109 ? 19.361 -0.363 -24.682 1.00 88.50 109 VAL A O 1
ATOM 884 N N . ALA A 1 110 ? 18.293 -2.150 -23.837 1.00 90.44 110 ALA A N 1
ATOM 885 C CA . ALA A 1 110 ? 18.759 -3.074 -24.867 1.00 90.44 110 ALA A CA 1
ATOM 886 C C . ALA A 1 110 ? 18.293 -2.653 -26.271 1.00 90.44 110 ALA A C 1
ATOM 888 O O . ALA A 1 110 ? 19.096 -2.639 -27.201 1.00 90.44 110 ALA A O 1
ATOM 889 N N . LEU A 1 111 ? 17.027 -2.251 -26.420 1.00 87.38 111 LEU A N 1
ATOM 890 C CA . LEU A 1 111 ? 16.486 -1.769 -27.693 1.00 87.38 111 LEU A CA 1
ATOM 891 C C . LEU A 1 111 ? 17.110 -0.438 -28.122 1.00 87.38 111 LEU A C 1
ATOM 893 O O . LEU A 1 111 ? 17.404 -0.266 -29.303 1.00 87.38 111 LEU A O 1
ATOM 897 N N . SER A 1 112 ? 17.376 0.482 -27.193 1.00 82.94 112 SER A N 1
ATOM 898 C CA . SER A 1 112 ? 18.081 1.734 -27.492 1.00 82.94 112 SER A CA 1
ATOM 899 C C . SER A 1 112 ? 19.494 1.488 -28.006 1.00 82.94 112 SER A C 1
ATOM 901 O O . SER A 1 112 ? 19.879 2.066 -29.019 1.00 82.94 112 SER A O 1
ATOM 903 N N . LEU A 1 113 ? 20.250 0.604 -27.348 1.00 83.75 113 LEU A N 1
ATOM 904 C CA . LEU A 1 113 ? 21.597 0.232 -27.783 1.00 83.75 113 LEU A CA 1
ATOM 905 C C . LEU A 1 113 ? 21.573 -0.480 -29.137 1.00 83.75 113 LEU A C 1
ATOM 907 O O . LEU A 1 113 ? 22.399 -0.179 -29.994 1.00 83.75 113 LEU A O 1
ATOM 911 N N . LEU A 1 114 ? 20.602 -1.372 -29.355 1.00 86.25 114 LEU A N 1
ATOM 912 C CA . LEU A 1 114 ? 20.418 -2.053 -30.635 1.00 86.25 114 LEU A CA 1
ATOM 913 C C . LEU A 1 114 ? 20.072 -1.067 -31.757 1.00 86.25 114 LEU A C 1
ATOM 915 O O . LEU A 1 114 ? 20.606 -1.189 -32.852 1.00 86.25 114 LEU A O 1
ATOM 919 N N . THR A 1 115 ? 19.221 -0.075 -31.482 1.00 83.38 115 THR A N 1
ATOM 920 C CA . THR A 1 115 ? 18.848 0.970 -32.452 1.00 83.38 115 THR A CA 1
ATOM 921 C C . THR A 1 115 ? 20.060 1.825 -32.812 1.00 83.38 115 THR A C 1
ATOM 923 O O . THR A 1 115 ? 20.315 2.078 -33.986 1.00 83.38 115 THR A O 1
ATOM 926 N N . LEU A 1 116 ? 20.846 2.218 -31.804 1.00 81.62 116 LEU A N 1
ATOM 927 C CA . LEU A 1 116 ? 22.077 2.977 -32.002 1.00 81.62 116 LEU A CA 1
ATOM 928 C C . LEU A 1 116 ? 23.092 2.180 -32.837 1.00 81.62 116 LEU A C 1
ATOM 930 O O . LEU A 1 116 ? 23.655 2.712 -33.789 1.00 81.62 116 LEU A O 1
ATOM 934 N N . TRP A 1 117 ? 23.279 0.896 -32.530 1.00 85.25 117 TRP A N 1
ATOM 935 C CA . TRP A 1 117 ? 24.161 0.010 -33.290 1.00 85.25 117 TRP A CA 1
ATOM 936 C C . TRP A 1 117 ? 23.674 -0.227 -34.727 1.00 85.25 117 TRP A C 1
ATOM 938 O O . TRP A 1 117 ? 24.463 -0.164 -35.664 1.00 85.25 117 TRP A O 1
ATOM 948 N N . ALA A 1 118 ? 22.374 -0.448 -34.933 1.00 81.81 118 ALA A N 1
ATOM 949 C CA . ALA A 1 118 ? 21.812 -0.634 -36.268 1.00 81.81 118 ALA A CA 1
ATOM 950 C C . ALA A 1 118 ? 21.997 0.620 -37.138 1.00 81.81 118 ALA A C 1
ATOM 952 O O . ALA A 1 118 ? 22.352 0.504 -38.310 1.00 81.81 118 ALA A O 1
ATOM 953 N N . SER A 1 119 ? 21.834 1.812 -36.548 1.00 78.94 119 SER A N 1
ATOM 954 C CA . SER A 1 119 ? 22.047 3.082 -37.252 1.00 78.94 119 SER A CA 1
ATOM 955 C C . SER A 1 119 ? 23.500 3.301 -37.679 1.00 78.94 119 SER A C 1
ATOM 957 O O . SER A 1 119 ? 23.742 3.897 -38.721 1.00 78.94 119 SER A O 1
ATOM 959 N N . SER A 1 120 ? 24.479 2.789 -36.924 1.00 80.62 120 SER A N 1
ATOM 960 C CA . SER A 1 120 ? 25.883 2.878 -37.334 1.00 80.62 120 SER A CA 1
ATOM 961 C C . SER A 1 120 ? 26.270 1.808 -38.355 1.00 80.62 120 SER A C 1
ATOM 963 O O . SER A 1 120 ? 27.097 2.074 -39.223 1.00 80.62 120 SER A O 1
ATOM 965 N N . ALA A 1 121 ? 25.675 0.613 -38.281 1.00 84.00 121 ALA A N 1
ATOM 966 C CA . ALA A 1 121 ? 26.001 -0.504 -39.165 1.00 84.00 121 ALA A CA 1
ATOM 967 C C . ALA A 1 121 ? 25.465 -0.331 -40.595 1.00 84.00 121 ALA A C 1
ATOM 969 O O . ALA A 1 121 ? 26.115 -0.763 -41.544 1.00 84.00 121 ALA A O 1
ATOM 970 N N . LEU A 1 122 ? 24.288 0.280 -40.759 1.00 81.38 122 LEU A N 1
ATOM 971 C CA . LEU A 1 122 ? 23.618 0.368 -42.059 1.00 81.38 122 LEU A CA 1
ATOM 972 C C . LEU A 1 122 ? 24.117 1.520 -42.940 1.00 81.38 122 LEU A C 1
ATOM 974 O O . LEU A 1 122 ? 23.738 1.584 -44.104 1.00 81.38 122 LEU A O 1
ATOM 978 N N . GLY A 1 123 ? 24.949 2.432 -42.425 1.00 75.50 123 GLY A N 1
ATOM 979 C CA . GLY A 1 123 ? 25.453 3.591 -43.180 1.00 75.50 123 GLY A CA 1
ATOM 980 C C . GLY A 1 123 ? 24.375 4.606 -43.590 1.00 75.50 123 GLY A C 1
ATOM 981 O O . GLY A 1 123 ? 24.699 5.709 -44.026 1.00 75.50 123 GLY A O 1
ATOM 982 N N . GLU A 1 124 ? 23.100 4.266 -43.414 1.00 62.78 124 GLU A N 1
ATOM 983 C CA . GLU A 1 124 ? 21.982 5.184 -43.492 1.00 62.78 124 GLU A CA 1
ATOM 984 C C . GLU A 1 124 ? 21.990 6.040 -42.224 1.00 62.78 124 GLU A C 1
ATOM 986 O O . GLU A 1 124 ? 21.879 5.534 -41.104 1.00 62.78 124 GLU A O 1
ATOM 991 N N . GLY A 1 125 ? 22.156 7.358 -42.397 1.00 57.88 125 GLY A N 1
ATOM 992 C CA . GLY A 1 125 ? 21.923 8.314 -41.316 1.00 57.88 125 GLY A CA 1
ATOM 993 C C . GLY A 1 125 ? 20.573 8.007 -40.661 1.00 57.88 125 GLY A C 1
ATOM 994 O O . GLY A 1 125 ? 19.672 7.563 -41.367 1.00 57.88 125 GLY A O 1
ATOM 995 N N . PRO A 1 126 ? 20.437 8.184 -39.335 1.00 55.75 126 PRO A N 1
ATOM 996 C CA . PRO A 1 126 ? 19.385 7.583 -38.516 1.00 55.75 126 PRO A CA 1
ATOM 997 C C . PRO A 1 126 ? 18.010 7.750 -39.166 1.00 55.75 126 PRO A C 1
ATOM 999 O O . PRO A 1 126 ? 17.395 8.805 -39.042 1.00 55.75 126 PRO A O 1
ATOM 1002 N N . SER A 1 127 ? 17.552 6.725 -39.890 1.00 55.81 127 SER A N 1
ATOM 1003 C CA . SER A 1 127 ? 16.303 6.786 -40.636 1.00 55.81 127 SER A CA 1
ATOM 1004 C C . SER A 1 127 ? 15.182 6.592 -39.623 1.00 55.81 127 SER A C 1
ATOM 1006 O O . SER A 1 127 ? 15.036 5.495 -39.062 1.00 55.81 127 SER A O 1
ATOM 1008 N N . PRO A 1 128 ? 14.418 7.641 -39.304 1.00 48.72 128 PRO A N 1
ATOM 1009 C CA . PRO A 1 128 ? 13.384 7.515 -38.311 1.00 48.72 128 PRO A CA 1
ATOM 1010 C C . PRO A 1 128 ? 12.253 6.704 -38.943 1.00 48.72 128 PRO A C 1
ATOM 1012 O O . PRO A 1 128 ? 11.848 6.938 -40.080 1.00 48.72 128 PRO A O 1
ATOM 1015 N N . PHE A 1 129 ? 11.685 5.767 -38.191 1.00 54.91 129 PHE A N 1
ATOM 1016 C CA . PHE A 1 129 ? 10.315 5.326 -38.444 1.00 54.91 129 PHE A CA 1
ATOM 1017 C C . PHE A 1 129 ? 9.417 6.558 -38.682 1.00 54.91 129 PHE A C 1
ATOM 1019 O O . PHE A 1 129 ? 9.707 7.618 -38.135 1.00 54.91 129 PHE A O 1
ATOM 1026 N N . ALA A 1 130 ? 8.320 6.426 -39.437 1.00 49.03 130 ALA A N 1
ATOM 1027 C CA . ALA A 1 130 ? 7.406 7.489 -39.910 1.00 49.03 130 ALA A CA 1
ATOM 1028 C C . ALA A 1 130 ? 6.867 8.523 -38.874 1.00 49.03 130 ALA A C 1
ATOM 1030 O O . ALA A 1 130 ? 6.093 9.405 -39.220 1.00 49.03 130 ALA A O 1
ATOM 1031 N N . LEU A 1 131 ? 7.293 8.459 -37.613 1.00 51.56 131 LEU A N 1
ATOM 1032 C CA . LEU A 1 131 ? 7.273 9.543 -36.623 1.00 51.56 131 LEU A CA 1
ATOM 1033 C C . LEU A 1 131 ? 8.410 10.577 -36.801 1.00 51.56 131 LEU A C 1
ATOM 1035 O O . LEU A 1 131 ? 8.534 11.488 -35.982 1.00 51.56 131 LEU A O 1
ATOM 1039 N N . GLY A 1 132 ? 9.247 10.433 -37.834 1.00 51.41 132 GLY A N 1
ATOM 1040 C CA . GLY A 1 132 ? 10.427 11.258 -38.095 1.00 51.41 132 GLY A CA 1
ATOM 1041 C C . GLY A 1 132 ? 10.169 12.755 -38.141 1.00 51.41 132 GLY A C 1
ATOM 1042 O O . GLY A 1 132 ? 10.933 13.497 -37.539 1.00 51.41 132 GLY A O 1
ATOM 1043 N N . GLU A 1 133 ? 9.068 13.201 -38.744 1.00 54.16 133 GLU A N 1
ATOM 1044 C CA . GLU A 1 133 ? 8.765 14.636 -38.840 1.00 54.16 133 GLU A CA 1
ATOM 1045 C C . GLU A 1 133 ? 8.450 15.261 -37.468 1.00 54.16 133 GLU A C 1
ATOM 1047 O O . GLU A 1 133 ? 8.989 16.312 -37.128 1.00 54.16 133 GLU A O 1
ATOM 1052 N N . LEU A 1 134 ? 7.686 14.570 -36.611 1.00 51.41 134 LEU A N 1
ATOM 1053 C CA . LEU A 1 134 ? 7.392 15.026 -35.242 1.00 51.41 134 LEU A CA 1
ATOM 1054 C C . LEU A 1 134 ? 8.625 14.966 -34.326 1.00 51.41 134 LEU A C 1
ATOM 1056 O O . LEU A 1 134 ? 8.780 15.786 -33.418 1.00 51.41 134 LEU A O 1
ATOM 1060 N N . PHE A 1 135 ? 9.518 13.997 -34.550 1.00 52.47 135 PHE A N 1
ATOM 1061 C CA . PHE A 1 135 ? 10.746 13.880 -33.768 1.00 52.47 135 PHE A CA 1
ATOM 1062 C C . PHE A 1 135 ? 11.839 14.846 -34.225 1.00 52.47 135 PHE A C 1
ATOM 1064 O O . PHE A 1 135 ? 12.597 15.303 -33.373 1.00 52.47 135 PHE A O 1
ATOM 1071 N N . GLN A 1 136 ? 11.905 15.199 -35.508 1.00 57.47 136 GLN A N 1
ATOM 1072 C CA . GLN A 1 136 ? 12.891 16.131 -36.056 1.00 57.47 136 GLN A CA 1
ATOM 1073 C C . GLN A 1 136 ? 12.704 17.546 -35.484 1.00 57.47 136 GLN A C 1
ATOM 1075 O O . GLN A 1 136 ? 13.686 18.168 -35.074 1.00 57.47 136 GLN A O 1
ATOM 1080 N N . GLU A 1 137 ? 11.459 18.006 -35.307 1.00 55.59 137 GLU A N 1
ATOM 1081 C CA . GLU A 1 137 ? 11.172 19.262 -34.593 1.00 55.59 137 GLU A CA 1
ATOM 1082 C C . GLU A 1 137 ? 11.516 19.178 -33.094 1.00 55.59 137 GLU A C 1
ATOM 1084 O O . GLU A 1 137 ? 12.092 20.105 -32.518 1.00 55.59 137 GLU A O 1
ATOM 1089 N N . SER A 1 138 ? 11.243 18.035 -32.450 1.00 54.72 138 SER A N 1
ATOM 1090 C CA . SER A 1 138 ? 11.582 17.830 -31.032 1.00 54.72 138 SER A CA 1
ATOM 1091 C C . SER A 1 138 ? 13.093 17.736 -30.790 1.00 54.72 138 SER A C 1
ATOM 1093 O O . SER A 1 138 ? 13.593 18.232 -29.778 1.00 54.72 138 SER A O 1
ATOM 1095 N N . GLN A 1 139 ? 13.848 17.152 -31.728 1.00 54.59 139 GLN A N 1
ATOM 1096 C CA . GLN A 1 139 ? 15.301 17.091 -31.655 1.00 54.59 139 GLN A CA 1
ATOM 1097 C C . GLN A 1 139 ? 15.900 18.477 -31.832 1.00 54.59 139 GLN A C 1
ATOM 1099 O O . GLN A 1 139 ? 16.822 18.790 -31.090 1.00 54.59 139 GLN A O 1
ATOM 1104 N N . ALA A 1 140 ? 15.361 19.332 -32.706 1.00 56.31 140 ALA A N 1
ATOM 1105 C CA . ALA A 1 140 ? 15.777 20.732 -32.813 1.00 56.31 140 ALA A CA 1
ATOM 1106 C C . ALA A 1 140 ? 15.584 21.504 -31.491 1.00 56.31 140 ALA A C 1
ATOM 1108 O O . ALA A 1 140 ? 16.468 22.250 -31.067 1.00 56.31 140 ALA A O 1
ATOM 1109 N N . LEU A 1 141 ? 14.479 21.277 -30.773 1.00 56.94 141 LEU A N 1
ATOM 1110 C CA . LEU A 1 141 ? 14.227 21.893 -29.461 1.00 56.94 141 LEU A CA 1
ATOM 1111 C C . LEU A 1 141 ? 15.122 21.327 -28.344 1.00 56.94 141 LEU A C 1
ATOM 1113 O O . LEU A 1 141 ? 15.621 22.070 -27.499 1.00 56.94 141 LEU A O 1
ATOM 1117 N N . CYS A 1 142 ? 15.374 20.017 -28.336 1.00 53.84 142 CYS A N 1
ATOM 1118 C CA . CYS A 1 142 ? 16.208 19.395 -27.305 1.00 53.84 142 CYS A CA 1
ATOM 1119 C C . CYS A 1 142 ? 17.700 19.690 -27.529 1.00 53.84 142 CYS A C 1
ATOM 1121 O O . CYS A 1 142 ? 18.426 19.986 -26.581 1.00 53.84 142 CYS A O 1
ATOM 1123 N N . THR A 1 143 ? 18.153 19.663 -28.786 1.00 57.56 143 THR A N 1
ATOM 1124 C CA . THR A 1 143 ? 19.518 20.057 -29.165 1.00 57.56 143 THR A CA 1
ATOM 1125 C C . THR A 1 143 ? 19.761 21.529 -28.896 1.00 57.56 143 THR A C 1
ATOM 1127 O O . THR A 1 143 ? 20.811 21.849 -28.353 1.00 57.56 143 THR A O 1
ATOM 1130 N N . SER A 1 144 ? 18.798 22.415 -29.166 1.00 57.66 144 SER A N 1
ATOM 1131 C CA . SER A 1 144 ? 18.949 23.841 -28.855 1.00 57.66 144 SER A CA 1
ATOM 1132 C C . SER A 1 144 ? 19.007 24.108 -27.348 1.00 57.66 144 SER A C 1
ATOM 1134 O O . SER A 1 144 ? 19.878 24.854 -26.910 1.00 57.66 144 SER A O 1
ATOM 1136 N N . ALA A 1 145 ? 18.191 23.445 -26.523 1.00 60.94 145 ALA A N 1
ATOM 1137 C CA . ALA A 1 145 ? 18.280 23.580 -25.065 1.00 60.94 145 ALA A CA 1
ATOM 1138 C C . ALA A 1 145 ? 19.612 23.044 -24.499 1.00 60.94 145 ALA A C 1
ATOM 1140 O O . ALA A 1 145 ? 20.253 23.703 -23.676 1.00 60.94 145 ALA A O 1
ATOM 1141 N N . CYS A 1 146 ? 20.071 21.878 -24.967 1.00 60.06 146 CYS A N 1
ATOM 1142 C CA . CYS A 1 146 ? 21.378 21.334 -24.592 1.00 60.06 146 CYS A CA 1
ATOM 1143 C C . CYS A 1 146 ? 22.535 22.210 -25.096 1.00 60.06 146 CYS A C 1
ATOM 1145 O O . CYS A 1 146 ? 23.519 22.377 -24.380 1.00 60.06 146 CYS A O 1
ATOM 1147 N N . PHE A 1 147 ? 22.403 22.809 -26.280 1.00 58.94 147 PHE A N 1
ATOM 1148 C CA . PHE A 1 147 ? 23.369 23.748 -26.842 1.00 58.94 147 PHE A CA 1
ATOM 1149 C C . PHE A 1 147 ? 23.440 25.036 -26.019 1.00 58.94 147 PHE A C 1
ATOM 1151 O O . PHE A 1 147 ? 24.534 25.484 -25.709 1.00 58.94 147 PHE A O 1
ATOM 1158 N N . VAL A 1 148 ? 22.307 25.588 -25.572 1.00 68.50 148 VAL A N 1
ATOM 1159 C CA . VAL A 1 148 ? 22.280 26.766 -24.688 1.00 68.50 148 VAL A CA 1
ATOM 1160 C C . VAL A 1 148 ? 22.964 26.466 -23.353 1.00 68.50 148 VAL A C 1
ATOM 1162 O O . VAL A 1 148 ? 23.810 27.242 -22.917 1.00 68.50 148 VAL A O 1
ATOM 1165 N N . ILE A 1 149 ? 22.667 25.324 -22.723 1.00 70.50 149 ILE A N 1
ATOM 1166 C CA . ILE A 1 149 ? 23.338 24.912 -21.478 1.00 70.50 149 ILE A CA 1
ATOM 1167 C C . ILE A 1 149 ? 24.843 24.733 -21.712 1.00 70.50 149 ILE A C 1
ATOM 1169 O O . ILE A 1 149 ? 25.651 25.180 -20.901 1.00 70.50 149 ILE A O 1
ATOM 1173 N N . TRP A 1 150 ? 25.232 24.127 -22.834 1.00 68.50 150 TRP A N 1
ATOM 1174 C CA . TRP A 1 150 ? 26.634 23.939 -23.195 1.00 68.50 150 TRP A CA 1
ATOM 1175 C C . TRP A 1 150 ? 27.355 25.272 -23.435 1.00 68.50 150 TRP A C 1
ATOM 1177 O O . TRP A 1 150 ? 28.423 25.488 -22.870 1.00 68.50 150 TRP A O 1
ATOM 1187 N N . VAL A 1 151 ? 26.750 26.202 -24.181 1.00 70.44 151 VAL A N 1
ATOM 1188 C CA . VAL A 1 151 ? 27.275 27.558 -24.416 1.00 70.44 151 VAL A CA 1
ATOM 1189 C C . VAL A 1 151 ? 27.427 28.321 -23.102 1.00 70.44 151 VAL A C 1
ATOM 1191 O O . VAL A 1 151 ? 28.435 28.994 -22.911 1.00 70.44 151 VAL A O 1
ATOM 1194 N N . ILE A 1 152 ? 26.481 28.188 -22.170 1.00 75.38 152 ILE A N 1
ATOM 1195 C CA . ILE A 1 152 ? 26.573 28.825 -20.850 1.00 75.38 152 ILE A CA 1
ATOM 1196 C C . ILE A 1 152 ? 27.726 28.228 -20.036 1.00 75.38 152 ILE A C 1
ATOM 1198 O O . ILE A 1 152 ? 28.511 28.977 -19.463 1.00 75.38 152 ILE A O 1
ATOM 1202 N N . VAL A 1 153 ? 27.865 26.900 -19.994 1.00 72.75 153 VAL A N 1
ATOM 1203 C CA . VAL A 1 153 ? 28.908 26.226 -19.200 1.00 72.75 153 VAL A CA 1
ATOM 1204 C C . VAL A 1 153 ? 30.304 26.474 -19.778 1.00 72.75 153 VAL A C 1
ATOM 1206 O O . VAL A 1 153 ? 31.223 26.824 -19.039 1.00 72.75 153 VAL A O 1
ATOM 1209 N N . VAL A 1 154 ? 30.467 26.338 -21.095 1.00 69.88 154 VAL A N 1
ATOM 1210 C CA . VAL A 1 154 ? 31.744 26.582 -21.782 1.00 69.88 154 VAL A CA 1
ATOM 1211 C C . VAL A 1 154 ? 32.082 28.071 -21.782 1.00 69.88 154 VAL A C 1
ATOM 1213 O O . VAL A 1 154 ? 33.221 28.437 -21.499 1.00 69.88 154 VAL A O 1
ATOM 1216 N N . GLY A 1 155 ? 31.093 28.935 -22.021 1.00 73.75 155 GLY A N 1
ATOM 1217 C CA . GLY A 1 155 ? 31.245 30.385 -21.959 1.00 73.75 155 GLY A CA 1
ATOM 1218 C C . GLY A 1 155 ? 31.653 30.864 -20.569 1.00 73.75 155 GLY A C 1
ATOM 1219 O O . GLY A 1 155 ? 32.597 31.639 -20.456 1.00 73.75 155 GLY A O 1
ATOM 1220 N N . ALA A 1 156 ? 31.023 30.353 -19.506 1.00 71.00 156 ALA A N 1
ATOM 1221 C CA . ALA A 1 156 ? 31.395 30.662 -18.126 1.00 71.00 156 ALA A CA 1
ATOM 1222 C C . ALA A 1 156 ? 32.796 30.143 -17.766 1.00 71.00 156 ALA A C 1
ATOM 1224 O O . ALA A 1 156 ? 33.541 30.846 -17.089 1.00 71.00 156 ALA A O 1
ATOM 1225 N N . GLY A 1 157 ? 33.183 28.956 -18.247 1.00 68.81 157 GLY A N 1
ATOM 1226 C CA . GLY A 1 157 ? 34.536 28.422 -18.064 1.00 68.81 157 GLY A CA 1
ATOM 1227 C C . GLY A 1 157 ? 35.610 29.274 -18.750 1.00 68.81 157 GLY A C 1
ATOM 1228 O O . GLY A 1 157 ? 36.636 29.576 -18.145 1.00 68.81 157 GLY A O 1
ATOM 1229 N N . ALA A 1 158 ? 35.351 29.725 -19.980 1.00 68.06 158 ALA A N 1
ATOM 1230 C CA . ALA A 1 158 ? 36.246 30.622 -20.712 1.00 68.06 158 ALA A CA 1
ATOM 1231 C C . ALA A 1 158 ? 36.332 32.017 -20.066 1.00 68.06 158 ALA A C 1
ATOM 1233 O O . ALA A 1 158 ? 37.418 32.584 -19.970 1.00 68.06 158 ALA A O 1
ATOM 1234 N N . LEU A 1 159 ? 35.209 32.555 -19.572 1.00 69.44 159 LEU A N 1
ATOM 1235 C CA . LEU A 1 159 ? 35.166 33.830 -18.847 1.00 69.44 159 LEU A CA 1
ATOM 1236 C C . LEU A 1 159 ? 35.890 33.756 -17.502 1.00 69.44 159 LEU A C 1
ATOM 1238 O O . LEU A 1 159 ? 36.617 34.684 -17.165 1.00 69.44 159 LEU A O 1
ATOM 1242 N N . ALA A 1 160 ? 35.734 32.662 -16.753 1.00 64.25 160 ALA A N 1
ATOM 1243 C CA . ALA A 1 160 ? 36.445 32.450 -15.495 1.00 64.25 160 ALA A CA 1
ATOM 1244 C C . ALA A 1 160 ? 37.964 32.371 -15.721 1.00 64.25 160 ALA A C 1
ATOM 1246 O O . ALA A 1 160 ? 38.713 33.069 -15.043 1.00 64.25 160 ALA A O 1
ATOM 1247 N N . ALA A 1 161 ? 38.405 31.621 -16.737 1.00 60.00 161 ALA A N 1
ATOM 1248 C CA . ALA A 1 161 ? 39.815 31.555 -17.123 1.00 60.00 161 ALA A CA 1
ATOM 1249 C C . ALA A 1 161 ? 40.358 32.911 -17.624 1.00 60.00 161 ALA A C 1
ATOM 1251 O O . ALA A 1 161 ? 41.503 33.261 -17.352 1.00 60.00 161 ALA A O 1
ATOM 1252 N N . GLY A 1 162 ? 39.534 33.703 -18.322 1.00 60.75 162 GLY A N 1
ATOM 1253 C CA . GLY A 1 162 ? 39.888 35.054 -18.771 1.00 60.75 162 GLY A CA 1
ATOM 1254 C C . GLY A 1 162 ? 39.944 36.096 -17.646 1.00 60.75 162 GLY A C 1
ATOM 1255 O O . GLY A 1 162 ? 40.777 36.999 -17.684 1.00 60.75 162 GLY A O 1
ATOM 1256 N N . LEU A 1 163 ? 39.090 35.975 -16.626 1.00 54.62 163 LEU A N 1
ATOM 1257 C CA . LEU A 1 163 ? 39.051 36.883 -15.473 1.00 54.62 163 LEU A CA 1
ATOM 1258 C C . LEU A 1 163 ? 40.215 36.646 -14.503 1.00 54.62 163 LEU A C 1
ATOM 1260 O O . LEU A 1 163 ? 40.731 37.602 -13.924 1.00 54.62 163 LEU A O 1
ATOM 1264 N N . GLU A 1 164 ? 40.681 35.404 -14.369 1.00 53.59 164 GLU A N 1
ATOM 1265 C CA . GLU A 1 164 ? 41.844 35.067 -13.537 1.00 53.59 164 GLU A CA 1
ATOM 1266 C C . GLU A 1 164 ? 43.160 35.635 -14.112 1.00 53.59 164 GLU A C 1
ATOM 1268 O O . GLU A 1 164 ? 44.074 35.976 -13.361 1.00 53.59 164 GLU A O 1
ATOM 1273 N N . LEU A 1 165 ? 43.217 35.861 -15.431 1.00 53.56 165 LEU A N 1
ATOM 1274 C CA . LEU A 1 165 ? 44.353 36.491 -16.119 1.00 53.56 165 LEU A CA 1
ATOM 1275 C C . LEU A 1 165 ? 44.454 38.011 -15.895 1.00 53.56 165 LEU A C 1
ATOM 1277 O O . LEU A 1 165 ? 45.533 38.577 -16.061 1.00 53.56 165 LEU A O 1
ATOM 1281 N N . HIS A 1 166 ? 43.372 38.685 -15.493 1.00 54.34 166 HIS A N 1
ATOM 1282 C CA . HIS A 1 166 ? 43.371 40.142 -15.295 1.00 54.34 166 HIS A CA 1
ATOM 1283 C C . HIS A 1 166 ? 43.604 40.585 -13.840 1.00 54.34 166 HIS A C 1
ATOM 1285 O O . HIS A 1 166 ? 43.887 41.761 -13.603 1.00 54.34 166 HIS A O 1
ATOM 1291 N N . GLY A 1 167 ? 43.509 39.673 -12.866 1.00 52.03 167 GLY A N 1
ATOM 1292 C CA . GLY A 1 167 ? 43.543 40.004 -11.435 1.00 52.03 167 GLY A CA 1
ATOM 1293 C C . GLY A 1 167 ? 44.899 39.873 -10.739 1.00 52.03 167 GLY A C 1
ATOM 1294 O O . GLY A 1 167 ? 45.060 40.406 -9.644 1.00 52.03 167 GLY A O 1
ATOM 1295 N N . ASN A 1 168 ? 45.883 39.195 -11.335 1.00 49.81 168 ASN A N 1
ATOM 1296 C CA . ASN A 1 168 ? 47.152 38.927 -10.663 1.00 49.81 168 ASN A CA 1
ATOM 1297 C C . ASN A 1 168 ? 48.335 39.118 -11.617 1.00 49.81 168 ASN A C 1
ATOM 1299 O O . ASN A 1 168 ? 48.446 38.446 -12.637 1.00 49.81 168 ASN A O 1
ATOM 1303 N N . ARG A 1 169 ? 49.238 40.045 -11.268 1.00 50.12 169 ARG A N 1
ATOM 1304 C CA . ARG A 1 169 ? 50.488 40.352 -11.987 1.00 50.12 169 ARG A CA 1
ATOM 1305 C C . ARG A 1 169 ? 51.523 39.223 -11.851 1.00 50.12 169 ARG A C 1
ATOM 1307 O O . ARG A 1 169 ? 52.652 39.464 -11.434 1.00 50.12 169 ARG A O 1
ATOM 1314 N N . TYR A 1 170 ? 51.165 37.998 -12.211 1.00 47.09 170 TYR A N 1
ATOM 1315 C CA . TYR A 1 170 ? 52.142 36.950 -12.467 1.00 47.09 170 TYR A CA 1
ATOM 1316 C C . TYR A 1 170 ? 52.410 36.928 -13.966 1.00 47.09 170 TYR A C 1
ATOM 1318 O O . TYR A 1 170 ? 51.766 36.219 -14.731 1.00 47.09 170 TYR A O 1
ATOM 1326 N N . ALA A 1 171 ? 53.376 37.750 -14.377 1.00 45.56 171 ALA A N 1
ATOM 1327 C CA . ALA A 1 171 ? 54.055 37.612 -15.654 1.00 45.56 171 ALA A CA 1
ATOM 1328 C C . ALA A 1 171 ? 54.864 36.304 -15.632 1.00 45.56 171 ALA A C 1
ATOM 1330 O O . ALA A 1 171 ? 56.073 36.303 -15.415 1.00 45.56 171 ALA A O 1
ATOM 1331 N N . PHE A 1 172 ? 54.183 35.170 -15.786 1.00 45.69 172 PHE A N 1
ATOM 1332 C CA . PHE A 1 172 ? 54.840 33.931 -16.167 1.00 45.69 172 PHE A CA 1
ATOM 1333 C C . PHE A 1 172 ? 55.070 34.001 -17.676 1.00 45.69 172 PHE A C 1
ATOM 1335 O O . PHE A 1 172 ? 54.142 33.871 -18.470 1.00 45.69 172 PHE A O 1
ATOM 1342 N N . PHE A 1 173 ? 56.323 34.253 -18.051 1.00 49.19 173 PHE A N 1
ATOM 1343 C CA . PHE A 1 173 ? 56.852 33.998 -19.386 1.00 49.19 173 PHE A CA 1
ATOM 1344 C C . PHE A 1 173 ? 56.543 32.540 -19.769 1.00 49.19 173 PHE A C 1
ATOM 1346 O O . PHE A 1 173 ? 57.182 31.609 -19.282 1.00 49.19 173 PHE A O 1
ATOM 1353 N N . VAL A 1 174 ? 55.546 32.340 -20.630 1.00 51.75 174 VAL A N 1
ATOM 1354 C CA . VAL A 1 174 ? 55.284 31.080 -21.340 1.00 51.75 174 VAL A CA 1
ATOM 1355 C C . VAL A 1 174 ? 55.358 31.407 -22.826 1.00 51.75 174 VAL A C 1
ATOM 1357 O O . VAL A 1 174 ? 54.347 31.469 -23.515 1.00 51.75 174 VAL A O 1
ATOM 1360 N N . GLU A 1 175 ? 56.561 31.724 -23.304 1.00 52.56 175 GLU A N 1
ATOM 1361 C CA . GLU A 1 175 ? 56.753 32.227 -24.670 1.00 52.56 175 GLU A CA 1
ATOM 1362 C C . GLU A 1 175 ? 57.066 31.120 -25.694 1.00 52.56 175 GLU A C 1
ATOM 1364 O O . GLU A 1 175 ? 57.086 31.405 -26.879 1.00 52.56 175 GLU A O 1
ATOM 1369 N N . ASP A 1 176 ? 57.190 29.842 -25.291 1.00 53.28 176 ASP A N 1
ATOM 1370 C CA . ASP A 1 176 ? 57.560 28.772 -26.248 1.00 53.28 176 ASP A CA 1
ATOM 1371 C C . ASP A 1 176 ? 56.869 27.398 -26.085 1.00 53.28 176 ASP A C 1
ATOM 1373 O O . ASP A 1 176 ? 57.195 26.442 -26.784 1.00 53.28 176 ASP A O 1
ATOM 1377 N N . THR A 1 177 ? 55.854 27.256 -25.220 1.00 52.53 177 THR A N 1
ATOM 1378 C CA . THR A 1 177 ? 55.078 25.991 -25.094 1.00 52.53 177 THR A CA 1
ATOM 1379 C C . THR A 1 177 ? 53.604 26.105 -25.517 1.00 52.53 177 THR A C 1
ATOM 1381 O O . THR A 1 177 ? 52.836 25.144 -25.403 1.00 52.53 177 THR A O 1
ATOM 1384 N N . GLY A 1 178 ? 53.199 27.256 -26.070 1.00 56.00 178 GLY A N 1
ATOM 1385 C CA . GLY A 1 178 ? 51.795 27.628 -26.305 1.00 56.00 178 GLY A CA 1
ATOM 1386 C C . GLY A 1 178 ? 51.016 26.757 -27.303 1.00 56.00 178 GLY A C 1
ATOM 1387 O O . GLY A 1 178 ? 49.812 26.553 -27.128 1.00 56.00 178 GLY A O 1
ATOM 1388 N N . TYR A 1 179 ? 51.676 26.171 -28.306 1.00 62.78 179 TYR A N 1
ATOM 1389 C CA . TYR A 1 179 ? 50.990 25.335 -29.303 1.00 62.78 179 TYR A CA 1
ATOM 1390 C C . TYR A 1 179 ? 50.543 23.975 -28.747 1.00 62.78 179 TYR A C 1
ATOM 1392 O O . TYR A 1 179 ? 49.485 23.468 -29.125 1.00 62.78 179 TYR A O 1
ATOM 1400 N N . GLY A 1 180 ? 51.303 23.398 -27.810 1.00 71.62 180 GLY A N 1
ATOM 1401 C CA . GLY A 1 180 ? 50.982 22.092 -27.227 1.00 71.62 180 GLY A CA 1
ATOM 1402 C C . GLY A 1 180 ? 49.750 22.139 -26.323 1.00 71.62 180 GLY A C 1
ATOM 1403 O O . GLY A 1 180 ? 48.887 21.263 -26.390 1.00 71.62 180 GLY A O 1
ATOM 1404 N N . TYR A 1 181 ? 49.626 23.194 -25.512 1.00 74.94 181 TYR A N 1
ATOM 1405 C CA . TYR A 1 181 ? 48.515 23.328 -24.569 1.00 74.94 181 TYR A CA 1
ATOM 1406 C C . TYR A 1 181 ? 47.177 23.579 -25.277 1.00 74.94 181 TYR A C 1
ATOM 1408 O O . TYR A 1 181 ? 46.175 22.943 -24.944 1.00 74.94 181 TYR A O 1
ATOM 1416 N N . GLN A 1 182 ? 47.164 24.431 -26.310 1.00 76.75 182 GLN A N 1
ATOM 1417 C CA . GLN A 1 182 ? 45.960 24.669 -27.110 1.00 76.75 182 GLN A CA 1
ATOM 1418 C C . GLN A 1 182 ? 45.449 23.391 -27.785 1.00 76.75 182 GLN A C 1
ATOM 1420 O O . GLN A 1 182 ? 44.254 23.109 -27.723 1.00 76.75 182 GLN A O 1
ATOM 1425 N N . GLN A 1 183 ? 46.325 22.577 -28.381 1.00 77.06 183 GLN A N 1
ATOM 1426 C CA . GLN A 1 183 ? 45.896 21.330 -29.024 1.00 77.06 183 GLN A CA 1
ATOM 1427 C C . GLN A 1 183 ? 45.316 20.315 -28.029 1.00 77.06 183 GLN A C 1
ATOM 1429 O O . GLN A 1 183 ? 44.313 19.665 -28.331 1.00 77.06 183 GLN A O 1
ATOM 1434 N N . ILE A 1 184 ? 45.902 20.191 -26.832 1.00 78.50 184 ILE A N 1
ATOM 1435 C CA . ILE A 1 184 ? 45.376 19.307 -25.780 1.00 78.50 184 ILE A CA 1
ATOM 1436 C C . ILE A 1 184 ? 43.997 19.791 -25.314 1.00 78.50 184 ILE A C 1
ATOM 1438 O O . ILE A 1 184 ? 43.079 18.979 -25.170 1.00 78.50 184 ILE A O 1
ATOM 1442 N N . LEU A 1 185 ? 43.828 21.104 -25.132 1.00 79.88 185 LEU A N 1
ATOM 1443 C CA . LEU A 1 185 ? 42.559 21.706 -24.731 1.00 79.88 185 LEU A CA 1
ATOM 1444 C C . LEU A 1 185 ? 41.465 21.460 -25.780 1.00 79.88 185 LEU A C 1
ATOM 1446 O O . LEU A 1 185 ? 40.402 20.941 -25.440 1.00 79.88 185 LEU A O 1
ATOM 1450 N N . TRP A 1 186 ? 41.737 21.743 -27.057 1.00 79.62 186 TRP A N 1
ATOM 1451 C CA . TRP A 1 186 ? 40.781 21.513 -28.146 1.00 79.62 186 TRP A CA 1
ATOM 1452 C C . TRP A 1 186 ? 40.416 20.036 -28.307 1.00 79.62 186 TRP A C 1
ATOM 1454 O O . TRP A 1 186 ? 39.242 19.716 -28.500 1.00 79.62 186 TRP A O 1
ATOM 1464 N N . ARG A 1 187 ? 41.381 19.118 -28.154 1.00 80.81 187 ARG A N 1
ATOM 1465 C CA . ARG A 1 187 ? 41.116 17.672 -28.190 1.00 80.81 187 ARG A CA 1
ATOM 1466 C C . ARG A 1 187 ? 40.187 17.242 -27.056 1.00 80.81 187 ARG A C 1
ATOM 1468 O O . ARG A 1 187 ? 39.241 16.496 -27.294 1.00 80.81 187 ARG A O 1
ATOM 1475 N N . ASN A 1 188 ? 40.418 17.736 -25.841 1.00 77.25 188 ASN A N 1
ATOM 1476 C CA . ASN A 1 188 ? 39.567 17.426 -24.693 1.00 77.25 188 ASN A CA 1
ATOM 1477 C C . ASN A 1 188 ? 38.158 18.017 -24.852 1.00 77.25 188 ASN A C 1
ATOM 1479 O O . ASN A 1 188 ? 37.179 17.331 -24.560 1.00 77.25 188 ASN A O 1
ATOM 1483 N N . ILE A 1 189 ? 38.035 19.243 -25.375 1.00 78.88 189 ILE A N 1
ATOM 1484 C CA . ILE A 1 189 ? 36.737 19.869 -25.672 1.00 78.88 189 ILE A CA 1
ATOM 1485 C C . ILE A 1 189 ? 35.972 19.055 -26.722 1.00 78.88 189 ILE A C 1
ATOM 1487 O O . ILE A 1 189 ? 34.792 18.775 -26.523 1.00 78.88 189 ILE A O 1
ATOM 1491 N N . ALA A 1 190 ? 36.633 18.622 -27.799 1.00 77.19 190 ALA A N 1
ATOM 1492 C CA . ALA A 1 190 ? 36.007 17.813 -28.842 1.00 77.19 190 ALA A CA 1
ATOM 1493 C C . ALA A 1 190 ? 35.520 16.452 -28.312 1.00 77.19 190 ALA A C 1
ATOM 1495 O O . ALA A 1 190 ? 34.394 16.047 -28.602 1.00 77.19 190 ALA A O 1
ATOM 1496 N N . ILE A 1 191 ? 36.325 15.772 -27.484 1.00 79.25 191 ILE A N 1
ATOM 1497 C CA . ILE A 1 191 ? 35.940 14.502 -26.842 1.00 79.25 191 ILE A CA 1
ATOM 1498 C C . ILE A 1 191 ? 34.726 14.707 -25.927 1.00 79.25 191 ILE A C 1
ATOM 1500 O O . ILE A 1 191 ? 33.761 13.947 -26.002 1.00 79.25 191 ILE A O 1
ATOM 1504 N N . MET A 1 192 ? 34.743 15.749 -25.093 1.00 75.19 192 MET A N 1
ATOM 1505 C CA . MET A 1 192 ? 33.633 16.058 -24.188 1.00 75.19 192 MET A CA 1
ATOM 1506 C C . MET A 1 192 ? 32.355 16.417 -24.953 1.00 75.19 192 MET A C 1
ATOM 1508 O O . MET A 1 192 ? 31.281 15.933 -24.600 1.00 75.19 192 MET A O 1
ATOM 1512 N N . ALA A 1 193 ? 32.458 17.212 -26.021 1.00 75.69 193 ALA A N 1
ATOM 1513 C CA . ALA A 1 193 ? 31.323 17.554 -26.875 1.00 75.69 193 ALA A CA 1
ATOM 1514 C C . ALA A 1 193 ? 30.725 16.306 -27.548 1.00 75.69 193 ALA A C 1
ATOM 1516 O O . ALA A 1 193 ? 29.507 16.121 -27.524 1.00 75.69 193 ALA A O 1
ATOM 1517 N N . GLY A 1 194 ? 31.572 15.411 -28.068 1.00 79.06 194 GLY A N 1
ATOM 1518 C CA . GLY A 1 194 ? 31.141 14.137 -28.647 1.00 79.06 194 GLY A CA 1
ATOM 1519 C C . GLY A 1 194 ? 30.436 13.228 -27.635 1.00 79.06 194 GLY A C 1
ATOM 1520 O O . GLY A 1 194 ? 29.382 12.673 -27.939 1.00 79.06 194 GLY A O 1
ATOM 1521 N N . LEU A 1 195 ? 30.961 13.123 -26.409 1.00 76.56 195 LEU A N 1
ATOM 1522 C CA . LEU A 1 195 ? 30.344 12.338 -25.332 1.00 76.56 195 LEU A CA 1
ATOM 1523 C C . LEU A 1 195 ? 28.976 12.888 -24.919 1.00 76.56 195 LEU A C 1
ATOM 1525 O O . LEU A 1 195 ? 28.031 12.118 -24.753 1.00 76.56 195 LEU A O 1
ATOM 1529 N N . VAL A 1 196 ? 28.849 14.210 -24.777 1.00 76.00 196 VAL A N 1
ATOM 1530 C CA . VAL A 1 196 ? 27.571 14.850 -24.435 1.00 76.00 196 VAL A CA 1
ATOM 1531 C C . VAL A 1 196 ? 26.537 14.599 -25.529 1.00 76.00 196 VAL A C 1
ATOM 1533 O O . VAL A 1 196 ? 25.416 14.203 -25.215 1.00 76.00 196 VAL A O 1
ATOM 1536 N N . LEU A 1 197 ? 26.911 14.761 -26.801 1.00 77.00 197 LEU A N 1
ATOM 1537 C CA . LEU A 1 197 ? 26.015 14.500 -27.928 1.00 77.00 197 LEU A CA 1
ATOM 1538 C C . LEU A 1 197 ? 25.595 13.022 -28.003 1.00 77.00 197 LEU A C 1
ATOM 1540 O O . LEU A 1 197 ? 24.426 12.712 -28.221 1.00 77.00 197 LEU A O 1
ATOM 1544 N N . ALA A 1 198 ? 26.521 12.090 -27.771 1.00 76.38 198 ALA A N 1
ATOM 1545 C CA . ALA A 1 198 ? 26.198 10.666 -27.739 1.00 76.38 198 ALA A CA 1
ATOM 1546 C C . ALA A 1 198 ? 25.215 10.325 -26.602 1.00 76.38 198 ALA A C 1
ATOM 1548 O O . ALA A 1 198 ? 24.264 9.565 -26.804 1.00 76.38 198 ALA A O 1
ATOM 1549 N N . LEU A 1 199 ? 25.400 10.919 -25.418 1.00 76.50 199 LEU A N 1
ATOM 1550 C CA . LEU A 1 199 ? 24.511 10.725 -24.271 1.00 76.50 199 LEU A CA 1
ATOM 1551 C C . LEU A 1 199 ? 23.115 11.315 -24.502 1.00 76.50 199 LEU A C 1
ATOM 1553 O O . LEU A 1 199 ? 22.130 10.704 -24.084 1.00 76.50 199 LEU A O 1
ATOM 1557 N N . THR A 1 200 ? 22.997 12.465 -25.175 1.00 78.81 200 THR A N 1
ATOM 1558 C CA . THR A 1 200 ? 21.684 13.050 -25.490 1.00 78.81 200 THR A CA 1
ATOM 1559 C C . THR A 1 200 ? 20.926 12.202 -26.505 1.00 78.81 200 THR A C 1
ATOM 1561 O O . THR A 1 200 ? 19.750 11.914 -26.284 1.00 78.81 200 THR A O 1
ATOM 1564 N N . ILE A 1 201 ? 21.595 11.721 -27.556 1.00 77.25 201 ILE A N 1
ATOM 1565 C CA . ILE A 1 201 ? 20.995 10.816 -28.547 1.00 77.25 201 ILE A CA 1
ATOM 1566 C C . ILE A 1 201 ? 20.524 9.517 -27.877 1.00 77.25 201 ILE A C 1
ATOM 1568 O O . ILE A 1 201 ? 19.378 9.100 -28.063 1.00 77.25 201 ILE A O 1
ATOM 1572 N N . LEU A 1 202 ? 21.370 8.903 -27.041 1.00 78.81 202 LEU A N 1
ATOM 1573 C CA . LEU A 1 202 ? 21.009 7.693 -26.300 1.00 78.81 202 LEU A CA 1
ATOM 1574 C C . LEU A 1 202 ? 19.787 7.922 -25.398 1.00 78.81 202 LEU A C 1
ATOM 1576 O O . LEU A 1 202 ? 18.902 7.067 -25.329 1.00 78.81 202 LEU A O 1
ATOM 1580 N N . ASN A 1 203 ? 19.710 9.081 -24.740 1.00 80.69 203 ASN A N 1
ATOM 1581 C CA . ASN A 1 203 ? 18.585 9.442 -23.882 1.00 80.69 203 ASN A CA 1
ATOM 1582 C C . ASN A 1 203 ? 17.269 9.552 -24.674 1.00 80.69 203 ASN A C 1
ATOM 1584 O O . ASN A 1 203 ? 16.248 9.023 -24.239 1.00 80.69 203 ASN A O 1
ATOM 1588 N N . VAL A 1 204 ? 17.289 10.159 -25.866 1.00 83.94 204 VAL A N 1
ATOM 1589 C CA . VAL A 1 204 ? 16.095 10.273 -26.724 1.00 83.94 204 VAL A CA 1
ATOM 1590 C C . VAL A 1 204 ? 15.563 8.892 -27.113 1.00 83.94 204 VAL A C 1
ATOM 1592 O O . VAL A 1 204 ? 14.375 8.617 -26.926 1.00 83.94 204 VAL A O 1
ATOM 1595 N N . TYR A 1 205 ? 16.435 7.990 -27.576 1.00 80.19 205 TYR A N 1
ATOM 1596 C CA . TYR A 1 205 ? 16.022 6.625 -27.915 1.00 80.19 205 TYR A CA 1
ATOM 1597 C C . TYR A 1 205 ? 15.525 5.850 -26.692 1.00 80.19 205 TYR A C 1
ATOM 1599 O O . TYR A 1 205 ? 14.553 5.104 -26.793 1.00 80.19 205 TYR A O 1
ATOM 1607 N N . LEU A 1 206 ? 16.162 6.012 -25.529 1.00 83.75 206 LEU A N 1
ATOM 1608 C CA . LEU A 1 206 ? 15.725 5.377 -24.283 1.00 83.75 206 LEU A CA 1
ATOM 1609 C C . LEU A 1 206 ? 14.325 5.822 -23.870 1.00 83.75 206 LEU A C 1
ATOM 1611 O O . LEU A 1 206 ? 13.486 4.979 -23.551 1.00 83.75 206 LEU A O 1
ATOM 1615 N N . LEU A 1 207 ? 14.047 7.124 -23.913 1.00 84.00 207 LEU A N 1
ATOM 1616 C CA . LEU A 1 207 ? 12.729 7.661 -23.585 1.00 84.00 207 LEU A CA 1
ATOM 1617 C C . LEU A 1 207 ? 11.658 7.184 -24.574 1.00 84.00 207 LEU A C 1
ATOM 1619 O O . LEU A 1 207 ? 10.574 6.787 -24.140 1.00 84.00 207 LEU A O 1
ATOM 1623 N N . ALA A 1 208 ? 11.966 7.155 -25.875 1.00 83.38 208 ALA A N 1
ATOM 1624 C CA . ALA A 1 208 ? 11.053 6.654 -26.901 1.00 83.38 208 ALA A CA 1
ATOM 1625 C C . ALA A 1 208 ? 10.696 5.174 -26.671 1.00 83.38 208 ALA A C 1
ATOM 1627 O O . ALA A 1 208 ? 9.515 4.820 -26.610 1.00 83.38 208 ALA A O 1
ATOM 1628 N N . TRP A 1 209 ? 11.696 4.315 -26.450 1.00 86.44 209 TRP A N 1
ATOM 1629 C CA . TRP A 1 209 ? 11.463 2.897 -26.171 1.00 86.44 209 TRP A CA 1
ATOM 1630 C C . TRP A 1 209 ? 10.732 2.670 -24.846 1.00 86.44 209 TRP A C 1
ATOM 1632 O O . TRP A 1 209 ? 9.805 1.859 -24.797 1.00 86.44 209 TRP A O 1
ATOM 1642 N N . LEU A 1 210 ? 11.072 3.412 -23.785 1.00 87.38 210 LEU A N 1
ATOM 1643 C CA . LEU A 1 210 ? 10.349 3.348 -22.511 1.00 87.38 210 LEU A CA 1
ATOM 1644 C C . LEU A 1 210 ? 8.868 3.688 -22.687 1.00 87.38 210 LEU A C 1
ATOM 1646 O O . LEU A 1 210 ? 8.015 2.969 -22.164 1.00 87.38 210 LEU A O 1
ATOM 1650 N N . LEU A 1 211 ? 8.552 4.743 -23.440 1.00 90.19 211 LEU A N 1
ATOM 1651 C CA . LEU A 1 211 ? 7.173 5.139 -23.712 1.00 90.19 211 LEU A CA 1
ATOM 1652 C C . LEU A 1 211 ? 6.414 4.033 -24.455 1.00 90.19 211 LEU A C 1
ATOM 1654 O O . LEU A 1 211 ? 5.331 3.639 -24.018 1.00 90.19 211 LEU A O 1
ATOM 1658 N N . ILE A 1 212 ? 6.999 3.485 -25.525 1.00 88.31 212 ILE A N 1
ATOM 1659 C CA . ILE A 1 212 ? 6.401 2.395 -26.310 1.00 88.31 212 ILE A CA 1
ATOM 1660 C C . ILE A 1 212 ? 6.142 1.171 -25.424 1.00 88.31 212 ILE A C 1
ATOM 1662 O O . ILE A 1 212 ? 5.044 0.609 -25.441 1.00 88.31 212 ILE A O 1
ATOM 1666 N N . ILE A 1 213 ? 7.119 0.764 -24.612 1.00 90.38 213 ILE A N 1
ATOM 1667 C CA . ILE A 1 213 ? 7.002 -0.405 -23.733 1.00 90.38 213 ILE A CA 1
ATOM 1668 C C . ILE A 1 213 ? 5.938 -0.175 -22.649 1.00 90.38 213 ILE A C 1
ATOM 1670 O O . ILE A 1 213 ? 5.137 -1.071 -22.373 1.00 90.38 213 ILE A O 1
ATOM 1674 N N . VAL A 1 214 ? 5.866 1.025 -22.064 1.00 91.88 214 VAL A N 1
ATOM 1675 C CA . VAL A 1 214 ? 4.829 1.383 -21.082 1.00 91.88 214 VAL A CA 1
ATOM 1676 C C . VAL A 1 214 ? 3.437 1.360 -21.709 1.00 91.88 214 VAL A C 1
ATOM 1678 O O . VAL A 1 214 ? 2.529 0.774 -21.118 1.00 91.88 214 VAL A O 1
ATOM 1681 N N . LEU A 1 215 ? 3.258 1.935 -22.900 1.00 93.44 215 LEU A N 1
ATOM 1682 C CA . LEU A 1 215 ? 1.975 1.927 -23.607 1.00 93.44 215 LEU A CA 1
ATOM 1683 C C . LEU A 1 215 ? 1.515 0.499 -23.919 1.00 93.44 215 LEU A C 1
ATOM 1685 O O . LEU A 1 215 ? 0.385 0.132 -23.592 1.00 93.44 215 LEU A O 1
ATOM 1689 N N . ASN A 1 216 ? 2.405 -0.338 -24.455 1.00 90.12 216 ASN A N 1
ATOM 1690 C CA . ASN A 1 216 ? 2.106 -1.745 -24.721 1.00 90.12 216 ASN A CA 1
ATOM 1691 C C . ASN A 1 216 ? 1.757 -2.507 -23.432 1.00 90.12 216 ASN A C 1
ATOM 1693 O O . ASN A 1 216 ? 0.765 -3.234 -23.395 1.00 90.12 216 ASN A O 1
ATOM 1697 N N . ALA A 1 217 ? 2.498 -2.293 -22.340 1.00 91.81 217 ALA A N 1
ATOM 1698 C CA . ALA A 1 217 ? 2.201 -2.911 -21.047 1.00 91.81 217 ALA A CA 1
ATOM 1699 C C . ALA A 1 217 ? 0.829 -2.489 -20.485 1.00 91.81 217 ALA A C 1
ATOM 1701 O O . ALA A 1 217 ? 0.133 -3.312 -19.883 1.00 91.81 217 ALA A O 1
ATOM 1702 N N . LEU A 1 218 ? 0.410 -1.234 -20.697 1.00 92.56 218 LEU A N 1
ATOM 1703 C CA . LEU A 1 218 ? -0.925 -0.753 -20.325 1.00 92.56 218 LEU A CA 1
ATOM 1704 C C . LEU A 1 218 ? -2.028 -1.429 -21.156 1.00 92.56 218 LEU A C 1
ATOM 1706 O O . LEU A 1 218 ? -3.039 -1.849 -20.587 1.00 92.56 218 LEU A O 1
ATOM 1710 N N . ILE A 1 219 ? -1.838 -1.568 -22.473 1.00 92.06 219 ILE A N 1
ATOM 1711 C CA . ILE A 1 219 ? -2.794 -2.235 -23.376 1.00 92.06 219 ILE A CA 1
ATOM 1712 C C . ILE A 1 219 ? -2.929 -3.714 -23.002 1.00 92.06 219 ILE A C 1
ATOM 1714 O O . ILE A 1 219 ? -4.034 -4.184 -22.726 1.00 92.06 219 ILE A O 1
ATOM 1718 N N . ILE A 1 220 ? -1.806 -4.426 -22.887 1.00 90.19 220 ILE A N 1
ATOM 1719 C CA . ILE A 1 220 ? -1.765 -5.840 -22.491 1.00 90.19 220 ILE A CA 1
ATOM 1720 C C . ILE A 1 220 ? -2.385 -6.026 -21.100 1.00 90.19 220 ILE A C 1
ATOM 1722 O O . ILE A 1 220 ? -3.163 -6.955 -20.882 1.00 90.19 220 ILE A O 1
ATOM 1726 N N . GLY A 1 221 ? -2.103 -5.123 -20.155 1.00 88.75 221 GLY A N 1
ATOM 1727 C CA . GLY A 1 221 ? -2.712 -5.134 -18.825 1.00 88.75 221 GLY A CA 1
ATOM 1728 C C . GLY A 1 221 ? -4.239 -5.016 -18.868 1.00 88.75 221 GLY A C 1
ATOM 1729 O O . GLY A 1 221 ? -4.931 -5.742 -18.149 1.00 88.75 221 GLY A O 1
ATOM 1730 N N . LYS A 1 222 ? -4.776 -4.149 -19.735 1.00 90.44 222 LYS A N 1
ATOM 1731 C CA . LYS A 1 222 ? -6.224 -3.998 -19.932 1.00 90.44 222 LYS A CA 1
ATOM 1732 C C . LYS A 1 222 ? -6.844 -5.255 -20.544 1.00 90.44 222 LYS A C 1
ATOM 1734 O O . LYS A 1 222 ? -7.858 -5.708 -20.027 1.00 90.44 222 LYS A O 1
ATOM 1739 N N . ILE A 1 223 ? -6.222 -5.832 -21.572 1.00 90.94 223 ILE A N 1
ATOM 1740 C CA . ILE A 1 223 ? -6.731 -7.028 -22.265 1.00 90.94 223 ILE A CA 1
ATOM 1741 C C . ILE A 1 223 ? -6.702 -8.254 -21.343 1.00 90.94 223 ILE A C 1
ATOM 1743 O O . ILE A 1 223 ? -7.712 -8.929 -21.183 1.00 90.94 223 ILE A O 1
ATOM 1747 N N . LEU A 1 224 ? -5.567 -8.531 -20.693 1.00 89.62 224 LEU A N 1
ATO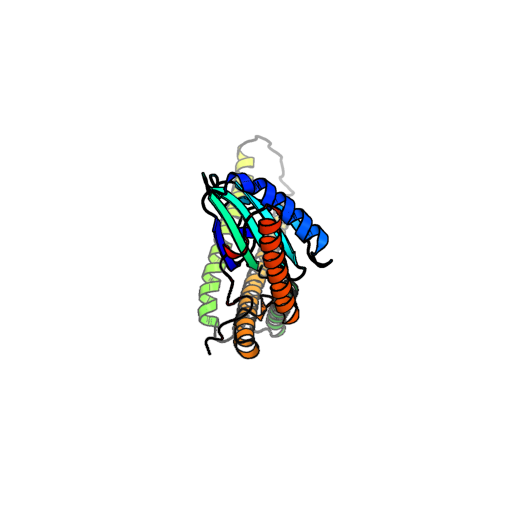M 1748 C CA . LEU A 1 224 ? -5.387 -9.766 -19.922 1.00 89.62 224 LEU A CA 1
ATOM 1749 C C . LEU A 1 224 ? -6.021 -9.725 -18.528 1.00 89.62 224 LEU A C 1
ATOM 1751 O O . LEU A 1 224 ? -6.365 -10.767 -17.978 1.00 89.62 224 LEU A O 1
ATOM 1755 N N . ARG A 1 225 ? -6.096 -8.545 -17.899 1.00 85.50 225 ARG A N 1
ATOM 1756 C CA . ARG A 1 225 ? -6.482 -8.413 -16.480 1.00 85.50 225 ARG A CA 1
ATOM 1757 C C . ARG A 1 225 ? -7.654 -7.463 -16.247 1.00 85.50 225 ARG A C 1
ATOM 1759 O O . ARG A 1 225 ? -7.980 -7.194 -15.093 1.00 85.50 225 ARG A O 1
ATOM 1766 N N . GLY A 1 226 ? -8.244 -6.906 -17.305 1.00 88.75 226 GLY A N 1
ATOM 1767 C CA . GLY A 1 226 ? -9.339 -5.935 -17.219 1.00 88.75 226 GLY A CA 1
ATOM 1768 C C . GLY A 1 226 ? -8.930 -4.555 -16.691 1.00 88.75 226 GLY A C 1
ATOM 1769 O O . GLY A 1 226 ? -9.771 -3.672 -16.557 1.00 88.75 226 GLY A O 1
ATOM 1770 N N . ALA A 1 227 ? -7.646 -4.328 -16.386 1.00 87.94 227 ALA A N 1
ATOM 1771 C CA . ALA A 1 227 ? -7.168 -3.063 -15.838 1.00 87.94 227 ALA A CA 1
ATOM 1772 C C . ALA A 1 227 ? -5.772 -2.717 -16.362 1.00 87.94 227 ALA A C 1
ATOM 1774 O O . ALA A 1 227 ? -4.806 -3.439 -16.117 1.00 87.94 227 ALA A O 1
ATOM 1775 N N . ALA A 1 228 ? -5.636 -1.547 -16.994 1.00 88.19 228 ALA A N 1
ATOM 1776 C CA . ALA A 1 228 ? -4.380 -1.108 -17.610 1.00 88.19 228 ALA A CA 1
ATOM 1777 C C . ALA A 1 228 ? -3.190 -1.116 -16.631 1.00 88.19 228 ALA A C 1
ATOM 1779 O O . ALA A 1 228 ? -2.074 -1.495 -16.968 1.00 88.19 228 ALA A O 1
ATOM 1780 N N . ARG A 1 229 ? -3.432 -0.768 -15.361 1.00 90.38 229 ARG A N 1
ATOM 1781 C CA . ARG A 1 229 ? -2.379 -0.683 -14.334 1.00 90.38 229 ARG A CA 1
ATOM 1782 C C . ARG A 1 229 ? -2.001 -2.025 -13.698 1.00 90.38 229 ARG A C 1
ATOM 1784 O O . ARG A 1 229 ? -1.083 -2.059 -12.880 1.00 90.38 229 ARG A O 1
ATOM 1791 N N . ALA A 1 230 ? -2.674 -3.123 -14.043 1.00 88.06 230 ALA A N 1
ATOM 1792 C CA . ALA A 1 230 ? -2.461 -4.427 -13.409 1.00 88.06 230 ALA A CA 1
ATOM 1793 C C . ALA A 1 230 ? -1.082 -5.049 -13.711 1.00 88.06 230 ALA A C 1
ATOM 1795 O O . ALA A 1 230 ? -0.659 -5.991 -13.031 1.00 88.06 230 ALA A O 1
ATOM 1796 N N . PHE A 1 231 ? -0.370 -4.524 -14.714 1.00 87.69 231 PHE A N 1
ATOM 1797 C CA . PHE A 1 231 ? 1.010 -4.912 -14.999 1.00 87.69 231 PHE A CA 1
ATOM 1798 C C . PHE A 1 231 ? 2.009 -4.312 -13.997 1.00 87.69 231 PHE A C 1
ATOM 1800 O O . PHE A 1 231 ? 2.959 -4.982 -13.588 1.00 87.69 231 PHE A O 1
ATOM 1807 N N . PHE A 1 232 ? 1.757 -3.078 -13.553 1.00 92.38 232 PHE A N 1
ATOM 1808 C CA . PHE A 1 232 ? 2.640 -2.315 -12.665 1.00 92.38 232 PHE A CA 1
ATOM 1809 C C . PHE A 1 232 ? 2.314 -2.508 -11.185 1.00 92.38 232 PHE A C 1
ATOM 1811 O O . PHE A 1 232 ? 3.194 -2.422 -10.328 1.00 92.38 232 PHE A O 1
ATOM 1818 N N . ILE A 1 233 ? 1.041 -2.759 -10.883 1.00 92.56 233 ILE A N 1
ATOM 1819 C CA . ILE A 1 233 ? 0.531 -2.862 -9.521 1.00 92.56 233 ILE A CA 1
ATOM 1820 C C . ILE A 1 233 ? 0.173 -4.316 -9.241 1.00 92.56 233 ILE A C 1
ATOM 1822 O O . ILE A 1 233 ? -0.554 -4.960 -9.997 1.00 92.56 233 ILE A O 1
ATOM 1826 N N . GLU A 1 234 ? 0.690 -4.841 -8.139 1.00 90.94 234 GLU A N 1
ATOM 1827 C CA . GLU A 1 234 ? 0.283 -6.132 -7.610 1.00 90.94 234 GLU A CA 1
ATOM 1828 C C . GLU A 1 234 ? -1.160 -6.055 -7.110 1.00 90.94 234 GLU A C 1
ATOM 1830 O O . GLU A 1 234 ? -1.495 -5.284 -6.210 1.00 90.94 234 GLU A O 1
ATOM 1835 N N . VAL A 1 235 ? -2.024 -6.831 -7.761 1.00 88.06 235 VAL A N 1
ATOM 1836 C CA . VAL A 1 235 ? -3.377 -7.103 -7.284 1.00 88.06 235 VAL A CA 1
ATOM 1837 C C . VAL A 1 235 ? -3.249 -8.193 -6.229 1.00 88.06 235 VAL A C 1
ATOM 1839 O O . VAL A 1 235 ? -2.520 -9.158 -6.458 1.00 88.06 235 VAL A O 1
ATOM 1842 N N . MET A 1 236 ? -3.924 -8.026 -5.090 1.00 89.31 236 MET A N 1
ATOM 1843 C CA . MET A 1 236 ? -3.984 -9.079 -4.075 1.00 89.31 236 MET A CA 1
ATOM 1844 C C . MET A 1 236 ? -4.521 -10.355 -4.719 1.00 89.31 236 MET A C 1
ATOM 1846 O O . MET A 1 236 ? -5.563 -10.322 -5.376 1.00 89.31 236 MET A O 1
ATOM 1850 N N . ASP A 1 237 ? -3.799 -11.456 -4.545 1.00 90.25 237 ASP A N 1
ATOM 1851 C CA . ASP A 1 237 ? -4.286 -12.758 -4.970 1.00 90.25 237 ASP A CA 1
ATOM 1852 C C . ASP A 1 237 ? -5.510 -13.184 -4.136 1.00 90.25 237 ASP A C 1
ATOM 1854 O O . ASP A 1 237 ? -5.867 -12.568 -3.126 1.00 90.25 237 ASP A O 1
ATOM 1858 N N . HIS A 1 238 ? -6.186 -14.241 -4.580 1.00 89.31 238 HIS A N 1
ATOM 1859 C CA . HIS A 1 238 ? -7.388 -14.737 -3.915 1.00 89.31 238 HIS A CA 1
ATOM 1860 C C . HIS A 1 238 ? -7.133 -15.150 -2.451 1.00 89.31 238 HIS A C 1
ATOM 1862 O O . HIS A 1 238 ? -7.993 -14.946 -1.593 1.00 89.31 238 HIS A O 1
ATOM 1868 N N . PHE A 1 239 ? -5.952 -15.687 -2.133 1.00 93.19 239 PHE A N 1
ATOM 1869 C CA . PHE A 1 239 ? -5.592 -16.077 -0.769 1.00 93.19 239 PHE A CA 1
ATOM 1870 C C . PHE A 1 239 ? -5.354 -14.850 0.114 1.00 93.19 239 PHE A C 1
ATOM 1872 O O . PHE A 1 239 ? -5.914 -14.758 1.199 1.00 93.19 239 PHE A O 1
ATOM 1879 N N . ALA A 1 240 ? -4.643 -13.843 -0.387 1.00 92.69 240 ALA A N 1
ATOM 1880 C CA . ALA A 1 240 ? -4.435 -12.560 0.267 1.00 92.69 240 ALA A CA 1
ATOM 1881 C C . ALA A 1 240 ? -5.759 -11.831 0.544 1.00 92.69 240 ALA A C 1
ATOM 1883 O O . ALA A 1 240 ? -5.908 -11.198 1.594 1.00 92.69 240 ALA A O 1
ATOM 1884 N N . VAL A 1 241 ? -6.734 -11.926 -0.368 1.00 93.25 241 VAL A N 1
ATOM 1885 C CA . VAL A 1 241 ? -8.094 -11.412 -0.141 1.00 93.25 241 VAL A CA 1
ATOM 1886 C C . VAL A 1 241 ? -8.769 -12.163 1.009 1.00 93.25 241 VAL A C 1
ATOM 1888 O O . VAL A 1 241 ? -9.288 -11.521 1.923 1.00 93.25 241 VAL A O 1
ATOM 1891 N N . ASN A 1 242 ? -8.726 -13.497 1.010 1.00 93.69 242 ASN A N 1
ATOM 1892 C CA . ASN A 1 242 ? -9.312 -14.315 2.075 1.00 93.69 242 ASN A CA 1
ATOM 1893 C C . ASN A 1 242 ? -8.651 -14.077 3.437 1.00 93.69 242 ASN A C 1
ATOM 1895 O O . ASN A 1 242 ? -9.349 -13.918 4.436 1.00 93.69 242 ASN A O 1
ATOM 1899 N N . ASP A 1 243 ? -7.333 -13.941 3.477 1.00 94.38 243 ASP A N 1
ATOM 1900 C CA . ASP A 1 243 ? -6.594 -13.673 4.708 1.00 94.38 243 ASP A CA 1
ATOM 1901 C C . ASP A 1 243 ? -6.848 -12.260 5.226 1.00 94.38 243 ASP A C 1
ATOM 1903 O O . ASP A 1 243 ? -6.918 -12.026 6.433 1.00 94.38 243 ASP A O 1
ATOM 1907 N N . THR A 1 244 ? -7.053 -11.300 4.323 1.00 95.06 244 THR A N 1
ATOM 1908 C CA . THR A 1 244 ? -7.501 -9.954 4.695 1.00 95.06 244 THR A CA 1
ATOM 1909 C C . THR A 1 244 ? -8.912 -9.991 5.286 1.00 95.06 244 THR A C 1
ATOM 1911 O O . THR A 1 244 ? -9.150 -9.354 6.310 1.00 95.06 244 THR A O 1
ATOM 1914 N N . ARG A 1 245 ? -9.833 -10.783 4.718 1.00 94.38 245 ARG A N 1
ATOM 1915 C CA . ARG A 1 245 ? -11.177 -10.994 5.289 1.00 94.38 245 ARG A CA 1
ATOM 1916 C C . ARG A 1 245 ? -11.115 -11.650 6.664 1.00 94.38 245 ARG A C 1
ATOM 1918 O O . ARG A 1 245 ? -11.753 -11.166 7.595 1.00 94.38 245 ARG A O 1
ATOM 1925 N N . ALA A 1 246 ? -10.324 -12.710 6.812 1.00 94.56 246 ALA A N 1
ATOM 1926 C CA . ALA A 1 246 ? -10.138 -13.404 8.082 1.00 94.56 246 ALA A CA 1
ATOM 1927 C C . ALA A 1 246 ? -9.533 -12.478 9.149 1.00 94.56 246 ALA A C 1
ATOM 1929 O O . ALA A 1 246 ? -9.986 -12.476 10.296 1.00 94.56 246 ALA A O 1
ATOM 1930 N N . MET A 1 247 ? -8.562 -11.638 8.770 1.00 96.00 247 MET A N 1
ATOM 1931 C CA . MET A 1 247 ? -7.995 -10.606 9.640 1.00 96.00 247 MET A CA 1
ATOM 1932 C C . MET A 1 247 ? -9.069 -9.622 10.111 1.00 96.00 247 MET A C 1
ATOM 1934 O O . MET A 1 247 ? -9.182 -9.387 11.311 1.00 96.00 247 MET A O 1
ATOM 1938 N N . VAL A 1 248 ? -9.868 -9.069 9.195 1.00 95.56 248 VAL A N 1
ATOM 1939 C CA . VAL A 1 248 ? -10.933 -8.114 9.537 1.00 95.56 248 VAL A CA 1
ATOM 1940 C C . VAL A 1 248 ? -11.983 -8.753 10.448 1.00 95.56 248 VAL A C 1
ATOM 1942 O O . VAL A 1 248 ? -12.330 -8.173 11.470 1.00 95.56 248 VAL A O 1
ATOM 1945 N N . LEU A 1 249 ? -12.423 -9.978 10.147 1.00 94.75 249 LEU A N 1
ATOM 1946 C CA . LEU A 1 249 ? -13.345 -10.735 11.003 1.00 94.75 249 LEU A CA 1
ATOM 1947 C C . LEU A 1 249 ? -12.769 -10.991 12.397 1.00 94.75 249 LEU A C 1
ATOM 1949 O O . LEU A 1 249 ? -13.495 -10.959 13.388 1.00 94.75 249 LEU A O 1
ATOM 1953 N N . THR A 1 250 ? -11.468 -11.262 12.483 1.00 95.81 250 THR A N 1
ATOM 1954 C CA . THR A 1 250 ? -10.784 -11.455 13.765 1.00 95.81 250 THR A CA 1
ATOM 1955 C C . THR A 1 250 ? -10.755 -10.156 14.559 1.00 95.81 250 THR A C 1
ATOM 1957 O O . THR A 1 250 ? -11.036 -10.177 15.753 1.00 95.81 250 THR A O 1
ATOM 1960 N N . VAL A 1 251 ? -10.461 -9.028 13.907 1.00 96.38 251 VAL A N 1
ATOM 1961 C CA . VAL A 1 251 ? -10.484 -7.705 14.543 1.00 96.38 251 VAL A CA 1
ATOM 1962 C C . VAL A 1 251 ? -11.885 -7.365 15.046 1.00 96.38 251 VAL A C 1
ATOM 1964 O O . VAL A 1 251 ? -12.013 -7.001 16.211 1.00 96.38 251 VAL A O 1
ATOM 1967 N N . ASP A 1 252 ? -12.922 -7.543 14.225 1.00 95.81 252 ASP A N 1
ATOM 1968 C CA . ASP A 1 252 ? -14.315 -7.271 14.605 1.00 95.81 252 ASP A CA 1
ATOM 1969 C C . ASP A 1 252 ? -14.752 -8.120 15.809 1.00 95.81 252 ASP A C 1
ATOM 1971 O O . ASP A 1 252 ? -15.209 -7.597 16.826 1.00 95.81 252 ASP A O 1
ATOM 1975 N N . LYS A 1 253 ? -14.504 -9.437 15.758 1.00 95.88 253 LYS A N 1
ATOM 1976 C CA . LYS A 1 253 ? -14.827 -10.351 16.864 1.00 95.88 253 LYS A CA 1
ATOM 1977 C C . LYS A 1 253 ? -14.060 -10.015 18.141 1.00 95.88 253 LYS A C 1
ATOM 1979 O O . LYS A 1 253 ? -14.636 -10.105 19.224 1.00 95.88 253 LYS A O 1
ATOM 1984 N N . SER A 1 254 ? -12.778 -9.667 18.037 1.00 96.88 254 SER A N 1
ATOM 1985 C CA . SER A 1 254 ? -11.966 -9.256 19.189 1.00 96.88 254 SER A CA 1
ATOM 1986 C C . SER A 1 254 ? -12.443 -7.928 19.767 1.00 96.88 254 SER A C 1
ATOM 1988 O O . SER A 1 254 ? -12.422 -7.760 20.981 1.00 96.88 254 SER A O 1
ATOM 1990 N N . LEU A 1 255 ? -12.909 -7.003 18.925 1.00 97.12 255 LEU A N 1
ATOM 1991 C CA . LEU A 1 255 ? -13.445 -5.721 19.362 1.00 97.12 255 LEU A CA 1
ATOM 1992 C C . LEU A 1 255 ? -14.757 -5.887 20.134 1.00 97.12 255 LEU A C 1
ATOM 1994 O O . LEU A 1 255 ? -14.863 -5.369 21.241 1.00 97.12 255 LEU A O 1
ATOM 1998 N N . ARG A 1 256 ? -15.709 -6.671 19.612 1.00 96.69 256 ARG A N 1
ATOM 1999 C CA . ARG A 1 256 ? -16.973 -6.976 20.311 1.00 96.69 256 ARG A CA 1
ATOM 2000 C C . ARG A 1 256 ? -16.721 -7.614 21.678 1.00 96.69 256 ARG A C 1
ATOM 2002 O O . ARG A 1 256 ? -17.211 -7.128 22.686 1.00 96.69 256 ARG A O 1
ATOM 2009 N N . ARG A 1 257 ? -15.837 -8.613 21.736 1.00 97.31 257 ARG A N 1
ATOM 2010 C CA . ARG A 1 257 ? -15.458 -9.265 23.002 1.00 97.31 257 ARG A CA 1
ATOM 2011 C C . ARG A 1 257 ? -14.745 -8.329 23.968 1.00 97.31 257 ARG A C 1
ATOM 2013 O O . ARG A 1 257 ? -14.887 -8.488 25.170 1.00 97.31 257 ARG A O 1
ATOM 2020 N N . ALA A 1 258 ? -13.957 -7.383 23.462 1.00 97.69 258 ALA A N 1
ATOM 2021 C CA . ALA A 1 258 ? -13.304 -6.385 24.299 1.00 97.69 258 ALA A CA 1
ATOM 2022 C C . ALA A 1 258 ? -14.307 -5.402 24.917 1.00 97.69 258 ALA A C 1
ATOM 2024 O O . ALA A 1 258 ? -14.100 -4.951 26.041 1.00 97.69 258 ALA A O 1
ATOM 2025 N N . VAL A 1 259 ? -15.379 -5.084 24.188 1.00 97.81 259 VAL A N 1
ATOM 2026 C CA . VAL A 1 259 ? -16.514 -4.301 24.687 1.00 97.81 259 VAL A CA 1
ATOM 2027 C C . VAL A 1 259 ? -17.265 -5.097 25.760 1.00 97.81 259 VAL A C 1
ATOM 2029 O O . VAL A 1 259 ? -17.385 -4.598 26.879 1.00 97.81 259 VAL A O 1
ATOM 2032 N N . ASP A 1 260 ? -17.596 -6.365 25.496 1.00 97.88 260 ASP A N 1
ATOM 2033 C CA . ASP A 1 260 ? -18.207 -7.268 26.488 1.00 97.88 260 ASP A CA 1
ATOM 2034 C C . ASP A 1 260 ? -17.349 -7.403 27.758 1.00 97.88 260 ASP A C 1
ATOM 2036 O O . ASP A 1 260 ? -17.827 -7.230 28.879 1.00 97.88 260 ASP A O 1
ATOM 2040 N N . ALA A 1 261 ? -16.043 -7.637 27.601 1.00 97.81 261 ALA A N 1
ATOM 2041 C CA . ALA A 1 261 ? -15.099 -7.773 28.711 1.00 97.81 261 ALA A CA 1
ATOM 2042 C C . ALA A 1 261 ? -14.918 -6.475 29.521 1.00 97.81 261 ALA A C 1
ATOM 2044 O O . ALA A 1 261 ? -14.510 -6.524 30.680 1.00 97.81 261 ALA A O 1
ATOM 2045 N N . ALA A 1 262 ? -15.234 -5.310 28.944 1.00 97.75 262 ALA A N 1
ATOM 2046 C CA . ALA A 1 262 ? -15.253 -4.033 29.657 1.00 97.75 262 ALA A CA 1
ATOM 2047 C C . ALA A 1 262 ? -16.566 -3.786 30.436 1.00 97.75 262 ALA A C 1
ATOM 2049 O O . ALA A 1 262 ? -16.697 -2.751 31.111 1.00 97.75 262 ALA A O 1
ATOM 2050 N N . GLY A 1 263 ? -17.511 -4.732 30.369 1.00 97.69 263 GLY A N 1
ATOM 2051 C CA . GLY A 1 263 ? -18.835 -4.658 30.984 1.00 97.69 263 GLY A CA 1
ATOM 2052 C C . GLY A 1 263 ? -19.831 -3.823 30.181 1.00 97.69 263 GLY A C 1
ATOM 2053 O O . GLY A 1 263 ? -20.724 -3.225 30.774 1.00 97.69 263 GLY A O 1
ATOM 2054 N N . LEU A 1 264 ? -19.634 -3.713 28.866 1.00 97.50 264 LEU A N 1
ATOM 2055 C CA . LEU A 1 264 ? -20.546 -3.045 27.939 1.00 97.50 264 LEU A CA 1
ATOM 2056 C C . LEU A 1 264 ? -21.269 -4.097 27.103 1.00 97.50 264 LEU A C 1
ATOM 2058 O O . LEU A 1 264 ? -20.675 -5.112 26.766 1.00 97.50 264 LEU A O 1
ATOM 2062 N N . ASP A 1 265 ? -22.520 -3.849 26.734 1.00 96.38 265 ASP A N 1
ATOM 2063 C CA . ASP A 1 265 ? -23.260 -4.766 25.869 1.00 96.38 265 ASP A CA 1
ATOM 2064 C C . ASP A 1 265 ? -22.796 -4.623 24.407 1.00 96.38 265 ASP A C 1
ATOM 2066 O O . ASP A 1 265 ? -23.062 -3.605 23.762 1.00 96.38 265 ASP A O 1
ATOM 2070 N N . ALA A 1 266 ? -22.095 -5.625 23.857 1.00 94.25 266 ALA A N 1
ATOM 2071 C CA . ALA A 1 266 ? -21.677 -5.602 22.455 1.00 94.25 266 ALA A CA 1
ATOM 2072 C C . ALA A 1 266 ? -22.839 -5.712 21.455 1.00 94.25 266 ALA A C 1
ATOM 2074 O O . ALA A 1 266 ? -22.608 -5.504 20.260 1.00 94.25 266 ALA A O 1
ATOM 2075 N N . SER A 1 267 ? -24.065 -6.010 21.902 1.00 93.75 267 SER A N 1
ATOM 2076 C CA . SER A 1 267 ? -25.263 -5.931 21.057 1.00 93.75 267 SER A CA 1
ATOM 2077 C C . SER A 1 267 ? -25.565 -4.493 20.618 1.00 93.75 267 SER A C 1
ATOM 2079 O O . SER A 1 267 ? -26.139 -4.290 19.548 1.00 93.75 267 SER A O 1
ATOM 2081 N N . LEU A 1 268 ? -25.084 -3.498 21.378 1.00 91.25 268 LEU A N 1
ATOM 2082 C CA . LEU A 1 268 ? -25.165 -2.080 21.022 1.00 91.25 268 LEU A CA 1
ATOM 2083 C C . LEU A 1 268 ? -24.317 -1.736 19.793 1.00 91.25 268 LEU A C 1
ATOM 2085 O O . LEU A 1 268 ? -24.570 -0.729 19.139 1.00 91.25 268 LEU A O 1
ATOM 2089 N N . LEU A 1 269 ? -23.316 -2.559 19.465 1.00 93.12 269 LEU A N 1
ATOM 2090 C CA . LEU A 1 269 ? -22.518 -2.369 18.262 1.00 93.12 269 LEU A CA 1
ATOM 2091 C C . LEU A 1 269 ? -23.276 -2.894 17.051 1.00 93.12 269 LEU A C 1
ATOM 2093 O O . LEU A 1 269 ? -23.528 -4.104 16.948 1.00 93.12 269 LEU A O 1
ATOM 2097 N N . ARG A 1 270 ? -23.535 -2.009 16.084 1.00 89.69 270 ARG A N 1
ATOM 2098 C CA . ARG A 1 270 ? -24.267 -2.351 14.857 1.00 89.69 270 ARG A CA 1
ATOM 2099 C C . ARG A 1 270 ? -23.710 -3.639 14.225 1.00 89.69 270 ARG A C 1
ATOM 2101 O O . ARG A 1 270 ? -22.499 -3.726 13.974 1.00 89.69 270 ARG A O 1
ATOM 2108 N N . PRO A 1 271 ? -24.539 -4.680 14.002 1.00 83.00 271 PRO A N 1
ATOM 2109 C CA . PRO A 1 271 ? -24.112 -5.877 13.294 1.00 83.00 271 PRO A CA 1
ATOM 2110 C C . PRO A 1 271 ? -23.652 -5.488 11.898 1.00 83.00 271 PRO A C 1
ATOM 2112 O O . PRO A 1 271 ? -24.323 -4.743 11.186 1.00 83.00 271 PRO A O 1
ATOM 2115 N N . ARG A 1 272 ? -22.492 -5.992 11.489 1.00 74.19 272 ARG A N 1
ATOM 2116 C CA . ARG A 1 272 ? -22.025 -5.753 10.135 1.00 74.19 272 ARG A CA 1
ATOM 2117 C C . ARG A 1 272 ? -22.632 -6.799 9.205 1.00 74.19 272 ARG A C 1
ATOM 2119 O O . ARG A 1 272 ? -22.093 -7.893 9.081 1.00 74.19 272 ARG A O 1
ATOM 2126 N N . GLU A 1 273 ? -23.735 -6.452 8.549 1.00 69.94 273 GLU A N 1
ATOM 2127 C CA . GLU A 1 273 ? -24.472 -7.386 7.685 1.00 69.94 273 GLU A CA 1
ATOM 2128 C C . GLU A 1 273 ? -23.696 -7.771 6.411 1.00 69.94 273 GLU A C 1
ATOM 2130 O O . GLU A 1 273 ? -23.848 -8.887 5.920 1.00 69.94 273 GLU A O 1
ATOM 2135 N N . MET A 1 274 ? -22.785 -6.919 5.912 1.00 67.25 274 MET A N 1
ATOM 2136 C CA . MET A 1 274 ? -21.894 -7.264 4.795 1.00 67.25 274 MET A CA 1
ATOM 2137 C C . MET A 1 274 ? -20.484 -6.662 4.938 1.00 67.25 274 MET A C 1
ATOM 2139 O O . MET A 1 274 ? -20.278 -5.446 5.006 1.00 67.25 274 MET A O 1
ATOM 2143 N N . LEU A 1 275 ? -19.470 -7.530 4.951 1.00 65.50 275 LEU A N 1
ATOM 2144 C CA . LEU A 1 275 ? -18.070 -7.154 4.740 1.00 65.50 275 LEU A CA 1
ATOM 2145 C C . LEU A 1 275 ? -17.828 -7.000 3.238 1.00 65.50 275 LEU A C 1
ATOM 2147 O O . LEU A 1 275 ? -17.773 -7.994 2.517 1.00 65.50 275 LEU A O 1
ATOM 2151 N N . GLN A 1 276 ? -17.659 -5.764 2.764 1.00 65.12 276 GLN A N 1
ATOM 2152 C CA . GLN A 1 276 ? -17.341 -5.506 1.353 1.00 65.12 276 GLN A CA 1
ATOM 2153 C C . GLN A 1 276 ? -15.861 -5.750 1.025 1.00 65.12 276 GLN A C 1
ATOM 2155 O O . GLN A 1 276 ? -15.465 -5.657 -0.137 1.00 65.12 276 GLN A O 1
ATOM 2160 N N . ALA A 1 277 ? -15.037 -6.125 2.012 1.00 58.47 277 ALA A N 1
ATOM 2161 C CA . ALA A 1 277 ? -13.660 -6.572 1.828 1.00 58.47 277 ALA A CA 1
ATOM 2162 C C . ALA A 1 277 ? -13.524 -7.534 0.621 1.00 58.47 277 ALA A C 1
ATOM 2164 O O . ALA A 1 277 ? -13.892 -8.706 0.682 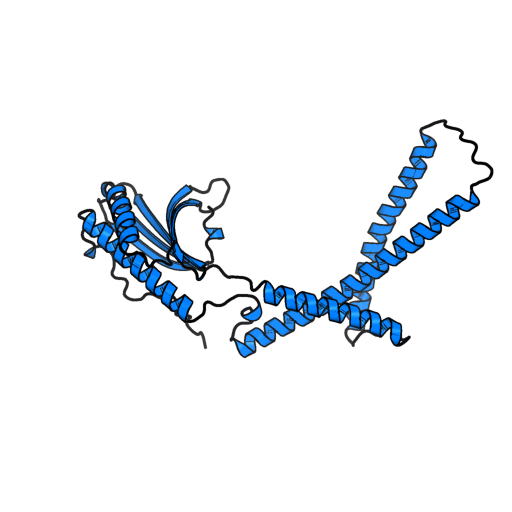1.00 58.47 277 ALA A O 1
ATOM 2165 N N . GLY A 1 278 ? -12.993 -7.057 -0.505 1.00 51.59 278 GLY A N 1
ATOM 2166 C CA . GLY A 1 278 ? -12.727 -7.850 -1.703 1.00 51.59 278 GLY A CA 1
ATOM 2167 C C . GLY A 1 278 ? -13.865 -7.977 -2.721 1.00 51.59 278 GLY A C 1
ATOM 2168 O O . GLY A 1 278 ? -13.613 -8.562 -3.774 1.00 51.59 278 GLY A O 1
ATOM 2169 N N . GLN A 1 279 ? -15.077 -7.457 -2.482 1.00 57.06 279 GLN A N 1
ATOM 2170 C CA . GLN A 1 279 ? -16.060 -7.348 -3.565 1.00 57.06 279 GLN A CA 1
ATOM 2171 C C . GLN A 1 279 ? -15.717 -6.125 -4.411 1.00 57.06 279 GLN A C 1
ATOM 2173 O O . GLN A 1 279 ? -16.209 -5.021 -4.209 1.00 57.06 279 GLN A O 1
ATOM 2178 N N . TRP A 1 280 ? -14.838 -6.336 -5.390 1.00 46.91 280 TRP A N 1
ATOM 2179 C CA . TRP A 1 280 ? -14.868 -5.509 -6.583 1.00 46.91 280 TRP A CA 1
ATOM 2180 C C . TRP A 1 280 ? -16.260 -5.717 -7.167 1.00 46.91 280 TRP A C 1
ATOM 2182 O O . TRP A 1 280 ? -16.537 -6.796 -7.694 1.00 46.91 280 TRP A O 1
ATOM 2192 N N . THR A 1 281 ? -17.149 -4.731 -7.059 1.00 44.81 281 THR A N 1
ATOM 2193 C CA . THR A 1 281 ? -18.223 -4.609 -8.037 1.00 44.81 281 THR A CA 1
ATOM 2194 C C . THR A 1 281 ? -17.513 -4.617 -9.383 1.00 44.81 281 THR A C 1
ATOM 2196 O O . THR A 1 281 ? -16.844 -3.652 -9.756 1.00 44.81 281 THR A O 1
ATOM 2199 N N . ARG A 1 282 ? -17.531 -5.770 -10.066 1.00 41.66 282 ARG A N 1
ATOM 2200 C CA . ARG A 1 282 ? -17.212 -5.827 -11.485 1.00 41.66 282 ARG A CA 1
ATOM 2201 C C . ARG A 1 282 ? -18.285 -4.955 -12.110 1.00 41.66 282 ARG A C 1
ATOM 2203 O O . ARG A 1 282 ? -19.411 -5.401 -12.284 1.00 41.66 282 ARG A O 1
ATOM 2210 N N . ILE A 1 283 ? -17.957 -3.689 -12.331 1.00 36.66 283 ILE A N 1
ATOM 2211 C CA . ILE A 1 283 ? -18.656 -2.886 -13.317 1.00 36.66 283 ILE A CA 1
ATOM 2212 C C . ILE A 1 283 ? -18.257 -3.568 -14.626 1.00 36.66 283 ILE A C 1
ATOM 2214 O O . ILE A 1 283 ? -17.122 -3.405 -15.078 1.00 36.66 283 ILE A O 1
ATOM 2218 N N . ILE A 1 284 ? -19.102 -4.507 -15.062 1.00 39.31 284 ILE A N 1
ATOM 2219 C CA . ILE A 1 284 ? -19.011 -5.143 -16.377 1.00 39.31 284 ILE A CA 1
ATOM 2220 C C . ILE A 1 284 ? -19.405 -4.081 -17.396 1.00 39.31 284 ILE A C 1
ATOM 2222 O O . ILE A 1 284 ? -20.405 -3.379 -17.124 1.00 39.31 284 ILE A O 1
#

pLDDT: mean 83.03, std 16.18, range [36.66, 98.31]

Radius of gyration: 32.12 Å; chains: 1; bounding box: 83×56×74 Å